Protein AF-0000000083541956 (afdb_homodimer)

pLDDT: mean 84.86, std 20.95, range [29.3, 98.81]

Nearest PDB structures (foldseek):
  4lsd-assembly3_H  TM=9.573E-01  e=7.192E-13  Homo sapiens
  3t1w-assembly1_A-2  TM=8.939E-01  e=4.487E-06  Homo sapiens
  4gh7-assembly1_B  TM=9.050E-01  e=1.287E-04  Homo sapiens
  8peq-assembly1_A  TM=9.030E-01  e=2.335E-04  Homo sapiens
  6pok-assembly1_A  TM=8.734E-01  e=2.818E-03  Homo sapiens

Organism: Scyliorhinus torazame (NCBI:txid75743)

Solvent-accessible surface area (backbone atoms only — not comparable to full-atom values): 14822 Å² total; per-residue (Å²): 119,61,22,56,39,32,40,76,70,41,80,42,77,74,30,29,36,32,33,31,40,34,49,43,70,66,89,66,59,67,63,40,22,38,38,40,39,39,32,34,70,86,63,42,32,40,36,40,37,36,38,37,60,42,84,75,52,60,47,76,47,68,86,44,59,52,62,34,51,34,37,34,32,37,22,26,28,26,93,73,34,60,20,56,68,25,75,78,43,74,51,63,29,35,48,74,74,69,62,61,79,67,78,66,78,74,74,69,56,78,63,73,62,61,76,54,78,67,60,81,56,48,70,74,35,51,35,40,36,41,32,41,36,40,36,39,26,71,130,120,60,21,57,40,33,42,77,69,41,79,43,78,73,30,29,35,31,34,31,41,33,49,44,70,64,90,67,60,67,63,40,22,37,37,40,39,39,32,34,71,86,63,41,33,40,34,40,37,39,37,36,60,40,84,76,52,60,50,74,48,66,86,44,60,52,61,35,50,34,35,34,33,35,23,27,27,24,93,72,35,59,20,57,68,23,76,78,44,74,51,63,30,35,48,72,74,68,62,60,76,68,77,66,76,74,72,68,56,77,64,75,64,62,75,56,76,68,60,80,56,48,70,72,35,52,35,42,35,43,33,42,36,39,36,41,25,71,130

Sequence (278 aa):
DRPPAPVNVTVSHLKANSATVSWDVPEGDVIIGYAISQLRKDGQMQRSIREVNTTNRACVLWDLEEDTEYVIQVQSIGLNGESRASKRVQFRTLKETDWVPSNSSNKDDPTVQEMNRNLPLQTGEMIIIVTVLIMWAGKDRPPAPVNVTVSHLKANSATVSWDVPEGDVIIGYAISQLRKDGQMQRSIREVNTTNRACVLWDLEEDTEYVIQVQSIGLNGESRASKRVQFRTLKETDWVPSNSSNKDDPTVQEMNRNLPLQTGEMIIIVTVLIMWAGK

Foldseek 3Di:
DAAAEWEPWDWDPFAQFKIKIFTHGDDDADFFWKKKWKAFPVRQKIKIKTKGRDPDGMDMGGRHHGQTKMKMWMWTADPVGIYDIYDIDMDTGHHNVVPPPPPDPPPPPVPPPVVPPCPVADVPGDMDMDMDMDGHDDD/DAAAEWEPWDWDPFAQFKIKIFTHGDDDADFFWKKKWKAFPVRQKIKIKTKGRDPDGMDMGGRHHGQTKMKMWMWTADPVGIYDIYDIDMDTGHHNVVPPPPPDPPPPPVPPPVCPVCPVADVPGDMDMDMDMGGHDDD

InterPro domains:
  IPR003961 Fibronectin type III [PF00041] (5-91)
  IPR003961 Fibronectin type III [PS50853] (5-96)
  IPR003961 Fibronectin type III [SM00060] (3-83)
  IPR003961 Fibronectin type III [cd00063] (3-93)
  IPR013783 Immunoglobulin-like fold [G3DSA:2.60.40.10] (2-99)
  IPR036116 Fibronectin type III superfamily [SSF49265] (1-102)
  IPR052120 Fibronectin type III domain-containing protein 4/5 [PTHR14470] (1-138)

Radius of gyration: 19.79 Å; Cα contacts (8 Å, |Δi|>4): 664; chains: 2; bounding box: 52×46×49 Å

Structure (mmCIF, N/CA/C/O backbone):
data_AF-0000000083541956-model_v1
#
loop_
_entity.id
_entity.type
_entity.pdbx_description
1 polymer 'Fibronectin type-III domain-containing protein'
#
loop_
_atom_site.group_PDB
_atom_site.id
_atom_site.type_symbol
_atom_site.label_atom_id
_atom_site.label_alt_id
_atom_site.label_comp_id
_atom_site.label_asym_id
_atom_site.label_entity_id
_atom_site.label_seq_id
_atom_site.pdbx_PDB_ins_code
_atom_site.Cartn_x
_atom_site.Cartn_y
_atom_site.Cartn_z
_atom_site.occupancy
_atom_site.B_iso_or_equiv
_atom_site.auth_seq_id
_atom_site.auth_comp_id
_atom_site.auth_asym_id
_atom_site.auth_atom_id
_atom_site.pdbx_PDB_model_num
ATOM 1 N N . ASP A 1 1 ? -18.016 -21.312 -12.617 1 84.44 1 ASP A N 1
ATOM 2 C CA . ASP A 1 1 ? -17 -22.016 -11.844 1 84.44 1 ASP A CA 1
ATOM 3 C C . ASP A 1 1 ? -15.938 -21.062 -11.312 1 84.44 1 ASP A C 1
ATOM 5 O O . ASP A 1 1 ? -15.758 -19.969 -11.852 1 84.44 1 ASP A O 1
ATOM 9 N N . ARG A 1 2 ? -15.25 -21.609 -10.188 1 90.19 2 ARG A N 1
ATOM 10 C CA . ARG A 1 2 ? -14.141 -20.828 -9.648 1 90.19 2 ARG A CA 1
ATOM 11 C C . ARG A 1 2 ? -12.867 -21.062 -10.461 1 90.19 2 ARG A C 1
ATOM 13 O O . ARG A 1 2 ? -12.641 -22.156 -10.969 1 90.19 2 ARG A O 1
ATOM 20 N N . PRO A 1 3 ? -12.078 -20.031 -10.625 1 95.38 3 PRO A N 1
ATOM 21 C CA . PRO A 1 3 ? -10.828 -20.172 -11.391 1 95.38 3 PRO A CA 1
ATOM 22 C C . PRO A 1 3 ? -9.805 -21.047 -10.672 1 95.38 3 PRO A C 1
ATOM 24 O O . PRO A 1 3 ? -9.938 -21.312 -9.469 1 95.38 3 PRO A O 1
ATOM 27 N N . PRO A 1 4 ? -8.898 -21.516 -11.422 1 95.56 4 PRO A N 1
ATOM 28 C CA . PRO A 1 4 ? -7.836 -22.312 -10.812 1 95.56 4 PRO A CA 1
ATOM 29 C C . PRO A 1 4 ? -6.93 -21.484 -9.898 1 95.56 4 PRO A C 1
ATOM 31 O O . PRO A 1 4 ? -6.762 -20.281 -10.117 1 95.56 4 PRO A O 1
ATOM 34 N N . ALA A 1 5 ? -6.344 -22.203 -8.922 1 97.38 5 ALA A N 1
ATOM 35 C CA . ALA A 1 5 ? -5.387 -21.562 -8.023 1 97.38 5 ALA A CA 1
ATOM 36 C C . ALA A 1 5 ? -4.082 -21.234 -8.742 1 97.38 5 ALA A C 1
ATOM 38 O O . ALA A 1 5 ? -3.615 -22.031 -9.57 1 97.38 5 ALA A O 1
ATOM 39 N N . PRO A 1 6 ? -3.482 -20.062 -8.438 1 98.19 6 PRO A N 1
ATOM 40 C CA . PRO A 1 6 ? -2.145 -19.797 -8.961 1 98.19 6 PRO A CA 1
ATOM 41 C C . PRO A 1 6 ? -1.118 -20.844 -8.523 1 98.19 6 PRO A C 1
ATOM 43 O O . PRO A 1 6 ? -1.278 -21.469 -7.477 1 98.19 6 PRO A O 1
ATOM 46 N N . VAL A 1 7 ? -0.088 -21.016 -9.297 1 98.38 7 VAL A N 1
ATOM 47 C CA . VAL A 1 7 ? 0.957 -22 -9.023 1 98.38 7 VAL A CA 1
ATOM 48 C C . VAL A 1 7 ? 2.33 -21.344 -9.172 1 98.38 7 VAL A C 1
ATOM 50 O O . VAL A 1 7 ? 2.438 -20.219 -9.648 1 98.38 7 VAL A O 1
ATOM 53 N N . ASN A 1 8 ? 3.395 -21.969 -8.625 1 98.38 8 ASN A N 1
ATOM 54 C CA . ASN A 1 8 ? 4.777 -21.516 -8.727 1 98.38 8 ASN A CA 1
ATOM 55 C C . ASN A 1 8 ? 4.953 -20.125 -8.141 1 98.38 8 ASN A C 1
ATOM 57 O O . ASN A 1 8 ? 5.57 -19.25 -8.773 1 98.38 8 ASN A O 1
ATOM 61 N N . VAL A 1 9 ? 4.301 -19.906 -7.086 1 98.69 9 V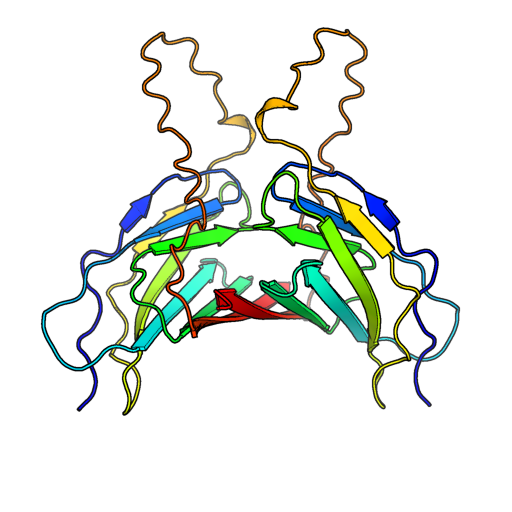AL A N 1
ATOM 62 C CA . VAL A 1 9 ? 4.469 -18.609 -6.414 1 98.69 9 VAL A CA 1
ATOM 63 C C . VAL A 1 9 ? 5.922 -18.453 -5.977 1 98.69 9 VAL A C 1
ATOM 65 O O . VAL A 1 9 ? 6.484 -19.328 -5.312 1 98.69 9 VAL A O 1
ATOM 68 N N . THR A 1 10 ? 6.508 -17.344 -6.434 1 98.44 10 THR A N 1
ATOM 69 C CA . THR A 1 10 ? 7.93 -17.109 -6.207 1 98.44 10 THR A CA 1
ATOM 70 C C . THR A 1 10 ? 8.172 -15.719 -5.648 1 98.44 10 THR A C 1
ATOM 72 O O . THR A 1 10 ? 7.543 -14.75 -6.082 1 98.44 10 THR A O 1
ATOM 75 N N . VAL A 1 11 ? 9.094 -15.625 -4.688 1 98.12 11 VAL A N 1
ATOM 76 C CA . VAL A 1 11 ? 9.523 -14.344 -4.145 1 98.12 11 VAL A CA 1
ATOM 77 C C . VAL A 1 11 ? 10.891 -13.977 -4.719 1 98.12 11 VAL A C 1
ATOM 79 O O . VAL A 1 11 ? 11.82 -14.789 -4.699 1 98.12 11 VAL A O 1
ATOM 82 N N . SER A 1 12 ? 10.898 -12.75 -5.27 1 97.5 12 SER A N 1
ATOM 83 C CA . SER A 1 12 ? 12.148 -12.266 -5.852 1 97.5 12 SER A CA 1
ATOM 84 C C . SER A 1 12 ? 12.406 -10.812 -5.465 1 97.5 12 SER A C 1
ATOM 86 O O . SER A 1 12 ? 11.562 -10.172 -4.828 1 97.5 12 SER A O 1
ATOM 88 N N . HIS A 1 13 ? 13.602 -10.219 -5.754 1 93.62 13 HIS A N 1
ATOM 89 C CA . HIS A 1 13 ? 14.016 -8.844 -5.5 1 93.62 13 HIS A CA 1
ATOM 90 C C . HIS A 1 13 ? 13.875 -8.484 -4.023 1 93.62 13 HIS A C 1
ATOM 92 O O . HIS A 1 13 ? 13.289 -7.453 -3.686 1 93.62 13 HIS A O 1
ATOM 98 N N . LEU A 1 14 ? 14.406 -9.391 -3.293 1 94.5 14 LEU A N 1
ATOM 99 C CA . LEU A 1 14 ? 14.289 -9.273 -1.844 1 94.5 14 LEU A CA 1
ATOM 100 C C . LEU A 1 14 ? 15.164 -8.141 -1.319 1 94.5 14 LEU A C 1
ATOM 102 O O . LEU A 1 14 ? 16.344 -8.039 -1.687 1 94.5 14 LEU A O 1
ATOM 106 N N . LYS A 1 15 ? 14.539 -7.242 -0.577 1 92.5 15 LYS A N 1
ATOM 107 C CA . LYS A 1 15 ? 15.234 -6.184 0.149 1 92.5 15 LYS A CA 1
ATOM 108 C C . LYS A 1 15 ? 14.859 -6.191 1.628 1 92.5 15 LYS A C 1
ATOM 110 O O . LYS A 1 15 ? 14.25 -7.148 2.115 1 92.5 15 LYS A O 1
ATOM 115 N N . ALA A 1 16 ? 15.375 -5.215 2.318 1 93.31 16 ALA A N 1
ATOM 116 C CA . ALA A 1 16 ? 15.078 -5.141 3.746 1 93.31 16 ALA A CA 1
ATOM 117 C C . ALA A 1 16 ? 13.609 -4.801 3.986 1 93.31 16 ALA A C 1
ATOM 119 O O . ALA A 1 16 ? 13.031 -5.191 5.008 1 93.31 16 ALA A O 1
ATOM 120 N N . ASN A 1 17 ? 12.969 -4.105 2.965 1 90.56 17 ASN A N 1
ATOM 121 C CA . ASN A 1 17 ? 11.633 -3.594 3.252 1 90.56 17 ASN A CA 1
ATOM 122 C C . ASN A 1 17 ? 10.656 -3.887 2.111 1 90.56 17 ASN A C 1
ATOM 124 O O . ASN A 1 17 ? 9.578 -3.301 2.045 1 90.56 17 ASN A O 1
ATOM 128 N N . SER A 1 18 ? 11.18 -4.766 1.226 1 91.75 18 SER A N 1
ATOM 129 C CA . SER A 1 18 ? 10.297 -5.035 0.094 1 91.75 18 SER A CA 1
ATOM 130 C C . SER A 1 18 ? 10.625 -6.371 -0.559 1 91.75 18 SER A C 1
ATOM 132 O O . SER A 1 18 ? 11.695 -6.934 -0.333 1 91.75 18 SER A O 1
ATOM 134 N N . ALA A 1 19 ? 9.742 -6.832 -1.287 1 95.88 19 ALA A N 1
ATOM 135 C CA . ALA A 1 19 ? 9.883 -8.055 -2.072 1 95.88 19 ALA A CA 1
ATOM 136 C C . ALA A 1 19 ? 8.891 -8.078 -3.232 1 95.88 19 ALA A C 1
ATOM 138 O O . ALA A 1 19 ? 7.824 -7.461 -3.158 1 95.88 19 ALA A O 1
ATOM 139 N N . THR A 1 20 ? 9.289 -8.789 -4.25 1 95.94 20 THR A N 1
ATOM 140 C CA . THR A 1 20 ? 8.367 -9.008 -5.359 1 95.94 20 THR A CA 1
ATOM 141 C C . THR A 1 20 ? 7.797 -10.422 -5.316 1 95.94 20 THR A C 1
ATOM 143 O O . THR A 1 20 ? 8.539 -11.383 -5.098 1 95.94 20 THR A O 1
ATOM 146 N N . VAL A 1 21 ? 6.5 -10.547 -5.434 1 98.12 21 VAL A N 1
ATOM 147 C CA . VAL A 1 21 ? 5.82 -11.836 -5.523 1 98.12 21 VAL A CA 1
ATOM 148 C C . VAL A 1 21 ? 5.324 -12.055 -6.953 1 98.12 21 VAL A C 1
ATOM 150 O O . VAL A 1 21 ? 4.66 -11.195 -7.527 1 98.12 21 VAL A O 1
ATOM 153 N N . SER A 1 22 ? 5.633 -13.211 -7.559 1 98.25 22 SER A N 1
ATOM 154 C CA . SER A 1 22 ? 5.16 -13.562 -8.891 1 98.25 22 SER A CA 1
ATOM 155 C C . SER A 1 22 ? 4.582 -14.969 -8.922 1 98.25 22 SER A C 1
ATOM 157 O O . SER A 1 22 ? 4.852 -15.773 -8.031 1 98.25 22 SER A O 1
ATOM 159 N N . TRP A 1 23 ? 3.719 -15.234 -9.977 1 98.44 23 TRP A N 1
ATOM 160 C CA . TRP A 1 23 ? 3.049 -16.531 -10.039 1 98.44 23 TRP A CA 1
ATOM 161 C C . TRP A 1 23 ? 2.625 -16.859 -11.461 1 98.44 23 TRP A C 1
ATOM 163 O O . TRP A 1 23 ? 2.654 -15.992 -12.344 1 98.44 23 TRP A O 1
ATOM 173 N N . ASP A 1 24 ? 2.322 -18.141 -11.609 1 97.75 24 ASP A N 1
ATOM 174 C CA . ASP A 1 24 ? 1.702 -18.641 -12.828 1 97.75 24 ASP A CA 1
ATOM 175 C C . ASP A 1 24 ? 0.236 -19 -12.594 1 97.75 24 ASP A C 1
ATOM 177 O O . ASP A 1 24 ? -0.189 -19.172 -11.453 1 97.75 24 ASP A O 1
ATOM 181 N N . VAL A 1 25 ? -0.477 -18.969 -13.68 1 95.5 25 VAL A N 1
ATOM 182 C CA . VAL A 1 25 ? -1.875 -19.375 -13.594 1 95.5 25 VAL A CA 1
ATOM 183 C C . VAL A 1 25 ? -2.16 -20.469 -14.617 1 95.5 25 VAL A C 1
ATOM 185 O O . VAL A 1 25 ? -1.928 -20.266 -15.812 1 95.5 25 VAL A O 1
ATOM 188 N N . PRO A 1 26 ? -2.672 -21.609 -14.102 1 93.62 26 PRO A N 1
ATOM 189 C CA . PRO A 1 26 ? -3.092 -22.625 -15.07 1 93.62 26 PRO A CA 1
ATOM 190 C C . PRO A 1 26 ? -4.188 -22.125 -16.016 1 93.62 26 PRO A C 1
ATOM 192 O O . PRO A 1 26 ? -4.883 -21.156 -15.703 1 93.62 26 PRO A O 1
ATOM 195 N N . GLU A 1 27 ? -4.195 -22.688 -17.234 1 87.38 27 GLU A N 1
ATOM 196 C CA . GLU A 1 27 ? -5.289 -22.359 -18.141 1 87.38 27 GLU A CA 1
ATOM 197 C C . GLU A 1 27 ? -6.645 -22.625 -17.484 1 87.38 27 GLU A C 1
ATOM 199 O O . GLU A 1 27 ? -6.793 -23.562 -16.688 1 87.38 27 GLU A O 1
ATOM 204 N N . GLY A 1 28 ? -7.527 -21.766 -17.609 1 79.75 28 GLY A N 1
ATOM 205 C CA . GLY A 1 28 ? -8.844 -21.953 -17.016 1 79.75 28 GLY A CA 1
ATOM 206 C C . GLY A 1 28 ? -9.781 -20.797 -17.297 1 79.75 28 GLY A C 1
ATOM 207 O O . GLY A 1 28 ? -9.719 -20.172 -18.359 1 79.75 28 GLY A O 1
ATOM 208 N N . ASP A 1 29 ? -10.695 -20.609 -16.344 1 81.56 29 ASP A N 1
ATOM 209 C CA . ASP A 1 29 ? -11.773 -19.625 -16.406 1 81.56 29 ASP A CA 1
ATOM 210 C C . ASP A 1 29 ? -11.219 -18.203 -16.516 1 81.56 29 ASP A C 1
ATOM 212 O O . ASP A 1 29 ? -10.016 -17.984 -16.359 1 81.56 29 ASP A O 1
ATOM 216 N N . VAL A 1 30 ? -12.172 -17.344 -16.781 1 90.12 30 VAL A N 1
ATOM 217 C CA . VAL A 1 30 ? -11.844 -15.93 -16.906 1 90.12 30 VAL A CA 1
ATOM 218 C C . VAL A 1 30 ? -11.367 -15.391 -15.555 1 90.12 30 VAL A C 1
ATOM 220 O O . VAL A 1 30 ? -12.07 -15.5 -14.555 1 90.12 30 VAL A O 1
ATOM 223 N N . ILE A 1 31 ? -10.141 -14.875 -15.57 1 94.38 31 ILE A N 1
ATOM 224 C CA . ILE A 1 31 ? -9.562 -14.25 -14.391 1 94.38 31 ILE A CA 1
ATOM 225 C C . ILE A 1 31 ? -9.57 -12.734 -14.555 1 94.38 31 ILE A C 1
ATOM 227 O O . ILE A 1 31 ? -9.117 -12.203 -15.57 1 94.38 31 ILE A O 1
ATOM 231 N N . ILE A 1 32 ? -10.125 -12.062 -13.562 1 95.38 32 ILE A N 1
ATOM 232 C CA . ILE A 1 32 ? -10.203 -10.609 -13.68 1 95.38 32 ILE A CA 1
ATOM 233 C C . ILE A 1 32 ? -9.219 -9.961 -12.703 1 95.38 32 ILE A C 1
ATOM 235 O O . ILE A 1 32 ? -9.133 -8.734 -12.625 1 95.38 32 ILE A O 1
ATOM 239 N N . GLY A 1 33 ? -8.5 -10.758 -11.93 1 96.81 33 GLY A N 1
ATOM 240 C CA . GLY A 1 33 ? -7.496 -10.219 -11.031 1 96.81 33 GLY A CA 1
ATOM 241 C C . GLY A 1 33 ? -6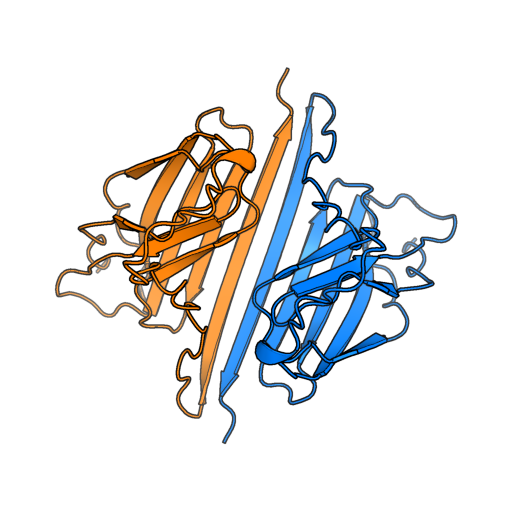.98 -11.242 -10.031 1 96.81 33 GLY A C 1
ATOM 242 O O . GLY A 1 33 ? -7.152 -12.445 -10.227 1 96.81 33 GLY A O 1
ATOM 243 N N . TYR A 1 34 ? -6.34 -10.641 -8.969 1 97.88 34 TYR A N 1
ATOM 244 C CA . TYR A 1 34 ? -5.68 -11.508 -8 1 97.88 34 TYR A CA 1
ATOM 245 C C . TYR A 1 34 ? -5.773 -10.93 -6.594 1 97.88 34 TYR A C 1
ATOM 247 O O . TYR A 1 34 ? -5.855 -9.711 -6.418 1 97.88 34 TYR A O 1
ATOM 255 N N . ALA A 1 35 ? -5.781 -11.852 -5.629 1 98.44 35 ALA A N 1
ATOM 256 C CA . ALA A 1 35 ? -5.664 -11.523 -4.211 1 98.44 35 ALA A CA 1
ATOM 257 C C . ALA A 1 35 ? -4.371 -12.078 -3.621 1 98.44 35 ALA A C 1
ATOM 259 O O . ALA A 1 35 ? -4.078 -13.273 -3.768 1 98.44 35 ALA A O 1
ATOM 260 N N . ILE A 1 36 ? -3.561 -11.211 -2.986 1 98.56 36 ILE A N 1
ATOM 261 C CA . ILE A 1 36 ? -2.307 -11.586 -2.342 1 98.56 36 ILE A CA 1
ATOM 262 C C . ILE A 1 36 ? -2.441 -11.438 -0.828 1 98.56 36 ILE A C 1
ATOM 264 O O . ILE A 1 36 ? -2.828 -10.375 -0.335 1 98.56 36 ILE A O 1
ATOM 268 N N . SER A 1 37 ? -2.189 -12.547 -0.136 1 98.62 37 SER A N 1
ATOM 269 C CA . SER A 1 37 ? -2.176 -12.508 1.322 1 98.62 37 SER A CA 1
ATOM 270 C C . SER A 1 37 ? -0.755 -12.625 1.865 1 98.62 37 SER A C 1
ATOM 272 O O . SER A 1 37 ? 0.007 -13.5 1.441 1 98.62 37 SER A O 1
ATOM 274 N N . GLN A 1 38 ? -0.441 -11.719 2.693 1 98.25 38 GLN A N 1
ATOM 275 C CA . GLN A 1 38 ? 0.855 -11.68 3.361 1 98.25 38 GLN A CA 1
ATOM 276 C C . GLN A 1 38 ? 0.693 -11.664 4.879 1 98.25 38 GLN A C 1
ATOM 278 O O . GLN A 1 38 ? -0.04 -10.828 5.418 1 98.25 38 GLN A O 1
ATOM 283 N N . LEU A 1 39 ? 1.39 -12.586 5.555 1 97.81 39 LEU A N 1
ATOM 284 C CA . LEU A 1 39 ? 1.347 -12.688 7.012 1 97.81 39 LEU A CA 1
ATOM 285 C C . LEU A 1 39 ? 2.754 -12.695 7.598 1 97.81 39 LEU A C 1
ATOM 287 O O . LEU A 1 39 ? 3.609 -13.469 7.152 1 97.81 39 LEU A O 1
ATOM 291 N N . ARG A 1 40 ? 2.986 -11.727 8.523 1 96.81 40 ARG A N 1
ATOM 292 C CA . ARG A 1 40 ? 4.195 -11.898 9.32 1 96.81 40 ARG A CA 1
ATOM 293 C C . ARG A 1 40 ? 4.105 -13.156 10.188 1 96.81 40 ARG A C 1
ATOM 295 O O . ARG A 1 40 ? 3.078 -13.406 10.812 1 96.81 40 ARG A O 1
ATOM 302 N N . LYS A 1 41 ? 5.113 -13.891 10.273 1 95 41 LYS A N 1
ATOM 303 C CA . LYS A 1 41 ? 5.066 -15.203 10.914 1 95 41 LYS A CA 1
ATOM 304 C C . LYS A 1 41 ? 4.66 -15.094 12.375 1 95 41 LYS A C 1
ATOM 306 O O . LYS A 1 41 ? 3.994 -15.984 12.914 1 95 41 LYS A O 1
ATOM 311 N N . ASP A 1 42 ? 4.996 -14.023 13.008 1 91.38 42 ASP A N 1
ATOM 312 C CA . ASP A 1 42 ? 4.648 -13.883 14.422 1 91.38 42 ASP A CA 1
ATOM 313 C C . ASP A 1 42 ? 3.221 -13.367 14.594 1 91.38 42 ASP A C 1
ATOM 315 O O . ASP A 1 42 ? 2.746 -13.195 15.711 1 91.38 42 ASP A O 1
ATOM 319 N N . GLY A 1 43 ? 2.609 -13.086 13.562 1 88.25 43 GLY A N 1
ATOM 320 C CA . GLY A 1 43 ? 1.2 -12.727 13.562 1 88.25 43 GLY A CA 1
ATOM 321 C C . GLY A 1 43 ? 0.959 -11.25 13.812 1 88.25 43 GLY A C 1
ATOM 322 O O . GLY A 1 43 ? -0.186 -10.797 13.828 1 88.25 43 GLY A O 1
ATOM 323 N N . GLN A 1 44 ? 1.952 -10.398 13.984 1 91.25 44 GLN A N 1
ATOM 324 C CA . GLN A 1 44 ? 1.821 -9 14.398 1 91.25 44 GLN A CA 1
ATOM 325 C C . GLN A 1 44 ? 1.449 -8.109 13.211 1 91.25 44 GLN A C 1
ATOM 327 O O . GLN A 1 44 ? 1.129 -6.934 13.391 1 91.25 44 GLN A O 1
ATOM 332 N N . MET A 1 45 ? 1.453 -8.68 12.062 1 93.25 45 MET A N 1
ATOM 333 C CA . MET A 1 45 ? 1.149 -7.914 10.852 1 93.25 45 MET A CA 1
ATOM 334 C C . MET A 1 45 ? 0.536 -8.812 9.781 1 93.25 45 MET A C 1
ATOM 336 O O . MET A 1 45 ? 1.075 -9.875 9.477 1 93.25 45 MET A O 1
ATOM 340 N N . GLN A 1 46 ? -0.611 -8.453 9.234 1 96.56 46 GLN A N 1
ATOM 341 C CA . GLN A 1 46 ? -1.219 -9.117 8.086 1 96.56 46 GLN A CA 1
ATOM 342 C C . GLN A 1 46 ? -1.614 -8.109 7.016 1 96.56 46 GLN A C 1
ATOM 344 O O . GLN A 1 46 ? -2.029 -6.992 7.328 1 96.56 46 GLN A O 1
ATOM 349 N N . ARG A 1 47 ? -1.48 -8.484 5.805 1 97.5 47 ARG A N 1
ATOM 350 C CA . ARG A 1 47 ? -1.836 -7.629 4.68 1 97.5 47 ARG A CA 1
ATOM 351 C C . ARG A 1 47 ? -2.6 -8.406 3.615 1 97.5 47 ARG A C 1
ATOM 353 O O . ARG A 1 47 ? -2.268 -9.562 3.324 1 97.5 47 ARG A O 1
ATOM 360 N N . SER A 1 48 ? -3.617 -7.832 3.072 1 98 48 SER A N 1
ATOM 361 C CA . SER A 1 48 ? -4.332 -8.359 1.913 1 98 48 SER A CA 1
ATOM 362 C C . SER A 1 48 ? -4.344 -7.352 0.769 1 98 48 SER A C 1
ATOM 364 O O . SER A 1 48 ? -4.691 -6.184 0.965 1 98 48 SER A O 1
ATOM 366 N N . ILE A 1 49 ? -3.928 -7.758 -0.317 1 97.88 49 ILE A N 1
ATOM 367 C CA . ILE A 1 49 ? -3.947 -6.938 -1.523 1 97.88 49 ILE A CA 1
ATOM 368 C C . ILE A 1 49 ? -4.867 -7.574 -2.564 1 97.88 49 ILE A C 1
ATOM 370 O O . ILE A 1 49 ? -4.723 -8.75 -2.893 1 97.88 49 ILE A O 1
ATOM 374 N N . ARG A 1 50 ? -5.84 -6.809 -3.041 1 97.75 50 ARG A N 1
ATOM 375 C CA . ARG A 1 50 ? -6.691 -7.234 -4.148 1 97.75 50 ARG A CA 1
ATOM 376 C C . ARG A 1 50 ? -6.523 -6.316 -5.352 1 97.75 50 ARG A C 1
ATOM 378 O O . ARG A 1 50 ? -6.703 -5.102 -5.246 1 97.75 50 ARG A O 1
ATOM 385 N N . GLU A 1 51 ? -6.086 -6.918 -6.355 1 95.56 51 GLU A N 1
ATOM 386 C CA . GLU A 1 51 ? -5.984 -6.234 -7.641 1 95.56 51 GLU A CA 1
ATOM 387 C C . GLU A 1 51 ? -7.027 -6.75 -8.625 1 95.56 51 GLU A C 1
ATOM 389 O O . GLU A 1 51 ? -7.098 -7.949 -8.898 1 95.56 51 GLU A O 1
ATOM 394 N N . VAL A 1 52 ? -7.781 -5.801 -9.211 1 95.5 52 VAL A N 1
ATOM 395 C CA . VAL A 1 52 ? -8.859 -6.215 -10.109 1 95.5 52 VAL A CA 1
ATOM 396 C C . VAL A 1 52 ? -8.703 -5.504 -11.461 1 95.5 52 VAL A C 1
ATOM 398 O O . VAL A 1 52 ? -8.031 -4.473 -11.555 1 95.5 52 VAL A O 1
ATOM 401 N N . ASN A 1 53 ? -9.234 -6.094 -12.453 1 92.06 53 ASN A N 1
ATOM 402 C CA . ASN A 1 53 ? -9.172 -5.633 -13.836 1 92.06 53 ASN A CA 1
ATOM 403 C C . ASN A 1 53 ? -7.738 -5.594 -14.352 1 92.06 53 ASN A C 1
ATOM 405 O O . ASN A 1 53 ? -7.309 -4.598 -14.938 1 92.06 53 ASN A O 1
ATOM 409 N N . THR A 1 54 ? -7.027 -6.574 -14.016 1 87.75 54 THR A N 1
ATOM 410 C CA . THR A 1 54 ? -5.645 -6.68 -14.461 1 87.75 54 THR A CA 1
ATOM 411 C C . THR A 1 54 ? -5.273 -8.133 -14.742 1 87.75 54 THR A C 1
ATOM 413 O O . THR A 1 54 ? -5.871 -9.055 -14.172 1 87.75 54 THR A O 1
ATOM 416 N N . THR A 1 55 ? -4.262 -8.219 -15.633 1 86.12 55 THR A N 1
ATOM 417 C CA . THR A 1 55 ? -3.719 -9.539 -15.93 1 86.12 55 THR A CA 1
ATOM 418 C C . THR A 1 55 ? -2.297 -9.672 -15.383 1 86.12 55 THR A C 1
ATOM 420 O O . THR A 1 55 ? -1.62 -10.664 -15.648 1 86.12 55 THR A O 1
ATOM 423 N N . ASN A 1 56 ? -1.932 -8.68 -14.641 1 87.94 56 ASN A N 1
ATOM 424 C CA . ASN A 1 56 ? -0.601 -8.742 -14.039 1 87.94 56 ASN A CA 1
ATOM 425 C C . ASN A 1 56 ? -0.457 -9.945 -13.117 1 87.94 56 ASN A C 1
ATOM 427 O O . ASN A 1 56 ? -1.383 -10.281 -12.383 1 87.94 56 ASN A O 1
ATOM 431 N N . ARG A 1 57 ? 0.745 -10.547 -13.18 1 95.12 57 ARG A N 1
ATOM 432 C CA . ARG A 1 57 ? 0.972 -11.75 -12.391 1 95.12 57 ARG A CA 1
ATOM 433 C C . ARG A 1 57 ? 2.125 -11.562 -11.414 1 95.12 57 ARG A C 1
ATOM 435 O O . ARG A 1 57 ? 2.863 -12.5 -11.125 1 95.12 57 ARG A O 1
ATOM 442 N N . ALA A 1 58 ? 2.314 -10.367 -11.109 1 95.81 58 ALA A N 1
ATOM 443 C CA . ALA A 1 58 ? 3.309 -10.016 -10.102 1 95.81 58 ALA A CA 1
ATOM 444 C C . ALA A 1 58 ? 2.84 -8.828 -9.258 1 95.81 58 ALA A C 1
ATOM 446 O O . ALA A 1 58 ? 2.055 -8 -9.727 1 95.81 58 ALA A O 1
ATOM 447 N N . CYS A 1 59 ? 3.32 -8.758 -8.031 1 94.44 59 CYS A N 1
ATOM 448 C CA . CYS A 1 59 ? 3.008 -7.688 -7.094 1 94.44 59 CYS A CA 1
ATOM 449 C C . CYS A 1 59 ? 4.199 -7.383 -6.199 1 94.44 59 CYS A C 1
ATOM 451 O O . CYS A 1 59 ? 4.863 -8.297 -5.707 1 94.44 59 CYS A O 1
ATOM 453 N N . VAL A 1 60 ? 4.414 -6.109 -5.969 1 92.38 60 VAL A N 1
ATOM 454 C CA . VAL A 1 60 ? 5.465 -5.711 -5.039 1 92.38 60 VAL A CA 1
ATOM 455 C C . VAL A 1 60 ? 4.875 -5.496 -3.648 1 92.38 60 VAL A C 1
ATOM 457 O O . VAL A 1 60 ? 3.865 -4.801 -3.496 1 92.38 60 VAL A O 1
ATOM 460 N N . LEU A 1 61 ? 5.449 -6.078 -2.691 1 94.31 61 LEU A N 1
ATOM 461 C CA . LEU A 1 61 ? 5.152 -5.797 -1.292 1 94.31 61 LEU A CA 1
ATOM 462 C C . LEU A 1 61 ? 6.098 -4.73 -0.742 1 94.31 61 LEU A C 1
ATOM 464 O O . LEU A 1 61 ? 7.316 -4.832 -0.905 1 94.31 61 LEU A O 1
ATOM 468 N N . TRP A 1 62 ? 5.504 -3.734 -0.141 1 88.62 62 TRP A N 1
ATOM 469 C CA . TRP A 1 62 ? 6.301 -2.641 0.404 1 88.62 62 TRP A CA 1
ATOM 470 C C . TRP A 1 62 ? 6.145 -2.555 1.918 1 88.62 62 TRP A C 1
ATOM 472 O O . TRP A 1 62 ? 5.301 -3.238 2.5 1 88.62 62 TRP A O 1
ATOM 482 N N . ASP A 1 63 ? 6.953 -1.775 2.557 1 88.69 63 ASP A N 1
ATOM 483 C CA . ASP A 1 63 ? 6.875 -1.451 3.979 1 88.69 63 ASP A CA 1
ATOM 484 C C . ASP A 1 63 ? 6.961 -2.713 4.832 1 88.69 63 ASP A C 1
ATOM 486 O O . ASP A 1 63 ? 6.215 -2.861 5.805 1 88.69 63 ASP A O 1
ATOM 490 N N . LEU A 1 64 ? 7.766 -3.664 4.387 1 93.44 64 LEU A N 1
ATOM 491 C CA . LEU A 1 64 ? 8.062 -4.836 5.203 1 93.44 64 LEU A CA 1
ATOM 492 C C . LEU A 1 64 ? 9.125 -4.516 6.25 1 93.44 64 LEU A C 1
ATOM 494 O O . LEU A 1 64 ? 9.891 -3.557 6.094 1 93.44 64 LEU A O 1
ATOM 498 N N . GLU A 1 65 ? 9.102 -5.301 7.402 1 92.56 65 GLU A N 1
ATOM 499 C CA . GLU A 1 65 ? 10.141 -5.16 8.414 1 92.56 65 GLU A CA 1
ATOM 500 C C . GLU A 1 65 ? 11.398 -5.93 8.023 1 92.56 65 GLU A C 1
ATOM 502 O O . GLU A 1 65 ? 11.312 -7.031 7.477 1 92.56 65 GLU A O 1
ATOM 507 N N . GLU A 1 66 ? 12.461 -5.316 8.344 1 93.94 66 GLU A N 1
ATOM 508 C CA . GLU A 1 66 ? 13.719 -5.988 8.031 1 93.94 66 GLU A CA 1
ATOM 509 C C . GLU A 1 66 ? 13.891 -7.262 8.859 1 93.94 66 GLU A C 1
ATOM 511 O O . GLU A 1 66 ? 13.344 -7.367 9.961 1 93.94 66 GLU A O 1
ATOM 516 N N . ASP A 1 67 ? 14.727 -8.227 8.258 1 96.38 67 ASP A N 1
ATOM 517 C CA . ASP A 1 67 ? 15.094 -9.469 8.93 1 96.38 67 ASP A CA 1
ATOM 518 C C . ASP A 1 67 ? 13.875 -10.125 9.57 1 96.38 67 ASP A C 1
ATOM 520 O O . ASP A 1 67 ? 13.906 -10.484 10.75 1 96.38 67 ASP A O 1
ATOM 524 N N . THR A 1 68 ? 12.859 -10.227 8.844 1 96.62 68 THR A N 1
ATOM 525 C CA . THR A 1 68 ? 11.586 -10.695 9.367 1 96.62 68 THR A CA 1
ATOM 526 C C . THR A 1 68 ? 10.969 -11.734 8.438 1 96.62 68 THR A C 1
ATOM 528 O O . THR A 1 68 ? 11 -11.578 7.215 1 96.62 68 THR A O 1
ATOM 531 N N . GLU A 1 69 ? 10.461 -12.719 9.055 1 98.12 69 GLU A N 1
ATOM 532 C CA . GLU A 1 69 ? 9.875 -13.82 8.289 1 98.12 69 GLU A CA 1
ATOM 533 C C . GLU A 1 69 ? 8.406 -13.562 7.98 1 98.12 69 GLU A C 1
ATOM 535 O O . GLU A 1 69 ? 7.637 -13.195 8.867 1 98.12 69 GLU A O 1
ATOM 540 N N . TYR A 1 70 ? 8.047 -13.797 6.711 1 98.38 70 TYR A N 1
ATOM 541 C CA . TYR A 1 70 ? 6.68 -13.648 6.238 1 98.38 70 TYR A CA 1
ATOM 542 C C . TYR A 1 70 ? 6.215 -14.898 5.5 1 98.38 70 TYR A C 1
ATOM 544 O O . TYR A 1 70 ? 7.039 -15.703 5.047 1 98.38 70 TYR A O 1
ATOM 552 N N . VAL A 1 71 ? 4.891 -15.062 5.418 1 98.69 71 VAL A N 1
ATOM 553 C CA . VAL A 1 71 ? 4.238 -16.078 4.613 1 98.69 71 VAL A CA 1
ATOM 554 C C . VAL A 1 71 ? 3.299 -15.43 3.602 1 98.69 71 VAL A C 1
ATOM 556 O O . VAL A 1 71 ? 2.559 -14.5 3.943 1 98.69 71 VAL A O 1
ATOM 559 N N . ILE A 1 72 ? 3.287 -15.953 2.354 1 98.56 72 ILE A N 1
ATOM 560 C CA . ILE A 1 72 ? 2.402 -15.359 1.358 1 98.56 72 ILE A CA 1
ATOM 561 C C . ILE A 1 72 ? 1.616 -16.453 0.644 1 98.56 72 ILE A C 1
ATOM 563 O O . ILE A 1 72 ? 2.086 -17.594 0.53 1 98.56 72 ILE A O 1
ATOM 567 N N . GLN A 1 73 ? 0.477 -16.094 0.218 1 98.81 73 GLN A N 1
ATOM 568 C CA . GLN A 1 73 ? -0.384 -16.891 -0.658 1 98.81 73 GLN A CA 1
ATOM 569 C C . GLN A 1 73 ? -1.066 -16 -1.698 1 98.81 73 GLN A C 1
ATOM 571 O O . GLN A 1 73 ? -1.225 -14.797 -1.488 1 98.81 73 GLN A O 1
ATOM 576 N N . VAL A 1 74 ? -1.424 -16.656 -2.812 1 98.75 74 VAL A N 1
ATOM 577 C CA . VAL A 1 74 ? -2.088 -15.922 -3.889 1 98.75 74 VAL A CA 1
ATOM 578 C C . VAL A 1 74 ? -3.354 -16.672 -4.312 1 98.75 74 VAL A C 1
ATOM 580 O O . VAL A 1 74 ? -3.381 -17.906 -4.336 1 98.75 74 VAL A O 1
ATOM 583 N N . GLN A 1 75 ? -4.371 -15.938 -4.633 1 98.62 75 GLN A N 1
ATOM 584 C CA . GLN A 1 75 ? -5.602 -16.469 -5.215 1 98.62 75 GLN A CA 1
ATOM 585 C C . GLN A 1 75 ? -5.961 -15.734 -6.5 1 98.62 75 GLN A C 1
ATOM 587 O O . GLN A 1 75 ? -5.684 -14.539 -6.641 1 98.62 75 GLN A O 1
ATOM 592 N N . SER A 1 76 ? -6.559 -16.484 -7.43 1 98 76 SER A N 1
ATOM 593 C CA . SER A 1 76 ? -7.164 -15.859 -8.602 1 98 76 SER A CA 1
ATOM 594 C C . SER A 1 76 ? -8.586 -15.398 -8.312 1 98 76 SER A C 1
ATOM 596 O O . SER A 1 76 ? -9.336 -16.078 -7.598 1 98 76 SER A O 1
ATOM 598 N N . ILE A 1 77 ? -8.945 -14.273 -8.891 1 97.44 77 ILE A N 1
ATOM 599 C CA . ILE A 1 77 ? -10.297 -13.758 -8.766 1 97.44 77 ILE A CA 1
ATOM 600 C C . ILE A 1 77 ? -11.047 -13.938 -10.086 1 97.44 77 ILE A C 1
ATOM 602 O O . ILE A 1 77 ? -10.586 -13.477 -11.141 1 97.44 77 ILE A O 1
ATOM 606 N N . GLY A 1 78 ? -12.125 -14.594 -10.062 1 95.69 78 GLY A N 1
ATOM 607 C CA . GLY A 1 78 ? -13 -14.75 -11.211 1 95.69 78 GLY A CA 1
ATOM 608 C C . GLY A 1 78 ? -14.32 -14.023 -11.062 1 95.69 78 GLY A C 1
ATOM 609 O O . GLY A 1 78 ? -14.562 -13.359 -10.055 1 95.69 78 GLY A O 1
ATOM 610 N N . LEU A 1 79 ? -15.156 -14.188 -12.117 1 92.75 79 LEU A N 1
ATOM 611 C CA . LEU A 1 79 ? -16.453 -13.523 -12.125 1 92.75 79 LEU A CA 1
ATOM 612 C C . LEU A 1 79 ? -17.375 -14.102 -11.062 1 92.75 79 LEU A C 1
ATOM 614 O O . LEU A 1 79 ? -18.25 -13.406 -10.531 1 92.75 79 LEU A O 1
ATOM 618 N N . ASN A 1 80 ? -17.094 -15.352 -10.766 1 93.19 80 ASN A N 1
ATOM 619 C CA . ASN A 1 80 ? -18 -16.047 -9.852 1 93.19 80 ASN A CA 1
ATOM 620 C C . ASN A 1 80 ? -17.344 -16.297 -8.5 1 93.19 80 ASN A C 1
ATOM 622 O O . ASN A 1 80 ? -17.844 -17.094 -7.699 1 93.19 80 ASN A O 1
ATOM 626 N N . GLY A 1 81 ? -16.203 -15.781 -8.242 1 94.12 81 GLY A N 1
ATOM 627 C CA . GLY A 1 81 ? -15.547 -15.961 -6.957 1 94.12 81 GLY A CA 1
ATOM 628 C C . GLY A 1 81 ? -14.047 -16.141 -7.07 1 94.12 81 GLY A C 1
ATOM 629 O O . GLY A 1 81 ? -13.477 -16.016 -8.156 1 94.12 81 GLY A O 1
ATOM 630 N N . GLU A 1 82 ? -13.414 -16.438 -5.879 1 96.5 82 GLU A N 1
ATOM 631 C CA . GLU A 1 82 ? -11.969 -16.609 -5.824 1 96.5 82 GLU A CA 1
ATOM 632 C C . GLU A 1 82 ? -11.586 -18.094 -5.855 1 96.5 82 GLU A C 1
ATOM 634 O O . GLU A 1 82 ? -12.367 -18.953 -5.453 1 96.5 82 GLU A O 1
ATOM 639 N N . SER A 1 83 ? -10.445 -18.281 -6.348 1 97.69 83 SER A N 1
ATOM 640 C CA . SER A 1 83 ? -9.898 -19.641 -6.312 1 97.69 83 SER A CA 1
ATOM 641 C C . SER A 1 83 ? -9.477 -20.031 -4.898 1 97.69 83 SER A C 1
ATOM 643 O O . SER A 1 83 ? -9.461 -19.188 -3.998 1 97.69 83 SER A O 1
ATOM 645 N N . ARG A 1 84 ? -9.18 -21.359 -4.762 1 96.69 84 ARG A N 1
ATOM 646 C CA . ARG A 1 84 ? -8.422 -21.734 -3.574 1 96.69 84 ARG A CA 1
ATOM 647 C C . ARG A 1 84 ? -7.082 -21 -3.529 1 96.69 84 ARG A C 1
ATOM 649 O O . ARG A 1 84 ? -6.578 -20.562 -4.562 1 96.69 84 ARG A O 1
ATOM 656 N N . ALA A 1 85 ? -6.582 -20.875 -2.303 1 98.5 85 ALA A N 1
ATOM 657 C CA . ALA A 1 85 ? -5.27 -20.25 -2.148 1 98.5 85 ALA A CA 1
ATOM 658 C C . ALA A 1 85 ? -4.168 -21.125 -2.721 1 98.5 85 ALA A C 1
ATOM 660 O O . ALA A 1 85 ? -4.27 -22.359 -2.691 1 98.5 85 ALA A O 1
ATOM 661 N N . SER A 1 86 ? -3.115 -20.5 -3.252 1 98.75 86 SER A N 1
ATOM 662 C CA . SER A 1 86 ? -1.906 -21.203 -3.656 1 98.75 86 SER A CA 1
ATOM 663 C C . SER A 1 86 ? -1.205 -21.828 -2.455 1 98.75 86 SER A C 1
ATOM 665 O O . SER A 1 86 ? -1.592 -21.594 -1.31 1 98.75 86 SER A O 1
ATOM 667 N N . LYS A 1 87 ? -0.175 -22.656 -2.764 1 98.19 87 LYS A N 1
ATOM 668 C CA . LYS A 1 87 ? 0.706 -23.078 -1.678 1 98.19 87 LYS A CA 1
ATOM 669 C C . LYS A 1 87 ? 1.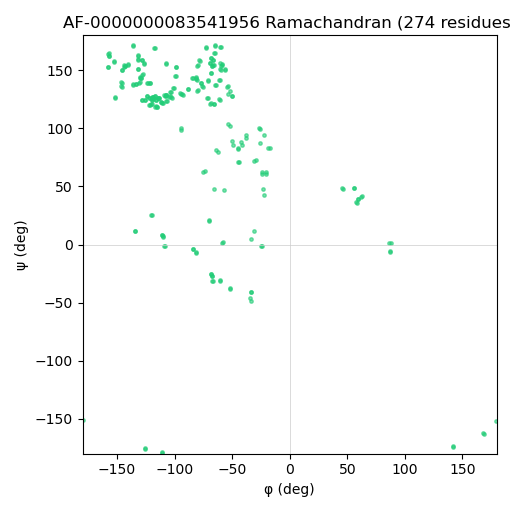3 -21.875 -0.952 1 98.19 87 LYS A C 1
ATOM 671 O O . LYS A 1 87 ? 1.52 -20.828 -1.558 1 98.19 87 LYS A O 1
ATOM 676 N N . ARG A 1 88 ? 1.576 -22.078 0.292 1 98.38 88 ARG A N 1
ATOM 677 C CA . ARG A 1 88 ? 2.238 -21.047 1.099 1 98.38 88 ARG A CA 1
ATOM 678 C C . ARG A 1 88 ? 3.725 -20.969 0.764 1 98.38 88 ARG A C 1
ATOM 680 O O . ARG A 1 88 ? 4.387 -22 0.591 1 98.38 88 ARG A O 1
ATOM 687 N N . VAL A 1 89 ? 4.211 -19.719 0.633 1 98.62 89 VAL A N 1
ATOM 688 C CA . VAL A 1 89 ? 5.637 -19.469 0.432 1 98.62 89 VAL A CA 1
ATOM 689 C C . VAL A 1 89 ? 6.184 -18.609 1.568 1 98.62 89 VAL A C 1
ATOM 691 O O . VAL A 1 89 ? 5.621 -17.562 1.878 1 98.62 89 VAL A O 1
ATOM 694 N N . GLN A 1 90 ? 7.184 -19.109 2.186 1 98.5 90 GLN A N 1
ATOM 695 C CA . GLN A 1 90 ? 7.828 -18.359 3.266 1 98.5 90 GLN A CA 1
ATOM 696 C C . GLN A 1 90 ? 9.094 -17.656 2.773 1 98.5 90 GLN A C 1
ATOM 698 O O . GLN A 1 90 ? 9.812 -18.188 1.929 1 98.5 90 GLN A O 1
ATOM 703 N N . PHE A 1 91 ? 9.383 -16.484 3.297 1 98.31 91 PHE A N 1
ATOM 704 C CA . PHE A 1 91 ? 10.625 -15.773 3.014 1 98.31 91 PHE A CA 1
ATOM 705 C C . PHE A 1 91 ? 11.008 -14.867 4.18 1 98.31 91 PHE A C 1
ATOM 707 O O . PHE A 1 91 ? 10.164 -14.539 5.02 1 98.31 91 PHE A O 1
ATOM 714 N N . ARG A 1 92 ? 12.234 -14.539 4.258 1 97.75 92 ARG A N 1
ATOM 715 C CA . ARG A 1 92 ? 12.758 -13.609 5.254 1 97.75 92 ARG A CA 1
ATOM 716 C C . ARG A 1 92 ? 13.391 -12.391 4.586 1 97.75 92 ARG A C 1
ATOM 718 O O . ARG A 1 92 ? 14.203 -12.531 3.672 1 97.75 92 ARG A O 1
ATOM 725 N N . THR A 1 93 ? 12.945 -11.164 4.988 1 97.5 93 THR A N 1
ATOM 726 C CA . THR A 1 93 ? 13.555 -9.953 4.449 1 97.5 93 THR A CA 1
ATOM 727 C C . THR A 1 93 ? 15 -9.82 4.918 1 97.5 93 THR A C 1
ATOM 729 O O . THR A 1 93 ? 15.383 -10.398 5.934 1 97.5 93 THR A O 1
ATOM 732 N N . LEU A 1 94 ? 15.695 -9 4.102 1 95.94 94 LEU A N 1
ATOM 733 C CA . LEU A 1 94 ? 17.109 -8.828 4.406 1 95.94 94 LEU A CA 1
ATOM 734 C C . LEU A 1 94 ? 17.297 -7.844 5.559 1 95.94 94 LEU A C 1
ATOM 736 O O . LEU A 1 94 ? 16.391 -7.082 5.887 1 95.94 94 LEU A O 1
ATOM 740 N N . LYS A 1 95 ? 18.469 -7.965 6.184 1 93 95 LYS A N 1
ATOM 741 C CA . LYS A 1 95 ? 18.859 -6.926 7.133 1 93 95 LYS A CA 1
ATOM 742 C C . LYS A 1 95 ? 19.359 -5.68 6.406 1 93 95 LYS A C 1
ATOM 744 O O . LYS A 1 95 ? 20.031 -5.781 5.379 1 93 95 LYS A O 1
ATOM 749 N N . GLU A 1 96 ? 19 -4.492 6.848 1 84.94 96 GLU A N 1
ATOM 750 C CA . GLU A 1 96 ? 19.391 -3.242 6.203 1 84.94 96 GLU A CA 1
ATOM 751 C C . GLU A 1 96 ? 20.891 -3.182 5.992 1 84.94 96 GLU A C 1
ATOM 753 O O . GLU A 1 96 ? 21.375 -2.588 5.02 1 84.94 96 GLU A O 1
ATOM 758 N N . THR A 1 97 ? 21.719 -3.637 6.832 1 78.94 97 THR A N 1
ATOM 759 C CA . THR A 1 97 ? 23.172 -3.66 6.691 1 78.94 97 THR A CA 1
ATOM 760 C C . THR A 1 97 ? 23.594 -4.617 5.582 1 78.94 97 THR A C 1
ATOM 762 O O . THR A 1 97 ? 24.688 -4.516 5.055 1 78.94 97 THR A O 1
ATOM 765 N N . ASP A 1 98 ? 22.938 -5.547 5.387 1 60.53 98 ASP A N 1
ATOM 766 C CA . ASP A 1 98 ? 23.266 -6.547 4.375 1 60.53 98 ASP A CA 1
ATOM 767 C C . ASP A 1 98 ? 23.359 -5.914 2.988 1 60.53 98 ASP A C 1
ATOM 769 O O . ASP A 1 98 ? 23.797 -6.562 2.035 1 60.53 98 ASP A O 1
ATOM 773 N N . TRP A 1 99 ? 23.141 -4.645 3.072 1 52.62 99 TRP A N 1
ATOM 774 C CA . TRP A 1 99 ? 23.359 -4.066 1.752 1 52.62 99 TRP A CA 1
ATOM 775 C C . TRP A 1 99 ? 24.859 -3.977 1.446 1 52.62 99 TRP A C 1
ATOM 777 O O . TRP A 1 99 ? 25.594 -3.268 2.133 1 52.62 99 TRP A O 1
ATOM 787 N N . VAL A 1 100 ? 25.656 -4.984 1.354 1 44.38 100 VAL A N 1
ATOM 788 C CA . VAL A 1 100 ? 27.047 -4.945 0.89 1 44.38 100 VAL A CA 1
ATOM 789 C C . VAL A 1 100 ? 27.109 -4.277 -0.481 1 44.38 100 VAL A C 1
ATOM 791 O O . VAL A 1 100 ? 26.469 -4.734 -1.435 1 44.38 100 VAL A O 1
ATOM 794 N N . PRO A 1 101 ? 27.547 -3.057 -0.516 1 43.06 101 PRO A N 1
ATOM 795 C CA . PRO A 1 101 ? 28 -2.66 -1.854 1 43.06 101 PRO A CA 1
ATOM 796 C C . PRO A 1 101 ? 28.859 -3.719 -2.527 1 43.06 101 PRO A C 1
ATOM 798 O O . PRO A 1 101 ? 29.891 -4.129 -1.97 1 43.06 101 PRO A O 1
ATOM 801 N N . SER A 1 102 ? 28.328 -4.875 -2.969 1 37.78 102 SER A N 1
ATOM 802 C CA . SER A 1 102 ? 29.297 -5.695 -3.695 1 37.78 102 SER A CA 1
ATOM 803 C C . SER A 1 102 ? 30.219 -4.84 -4.551 1 37.78 102 SER A C 1
ATOM 805 O O . SER A 1 102 ? 29.766 -4.066 -5.391 1 37.78 102 SER A O 1
ATOM 807 N N . ASN A 1 103 ? 31.375 -4.441 -4.098 1 34.09 103 ASN A N 1
ATOM 808 C CA . ASN A 1 103 ? 32.438 -4.039 -5.012 1 34.09 103 ASN A CA 1
ATOM 809 C C . ASN A 1 103 ? 32.406 -4.859 -6.297 1 34.09 103 ASN A C 1
ATOM 811 O O . ASN A 1 103 ? 33.406 -4.883 -7.039 1 34.09 103 ASN A O 1
ATOM 815 N N . SER A 1 104 ? 32.156 -6.207 -6.23 1 35.41 104 SER A N 1
ATOM 816 C CA . SER A 1 104 ? 32.469 -6.969 -7.434 1 35.41 104 SER A CA 1
ATOM 817 C C . SER A 1 104 ? 31.812 -6.34 -8.664 1 35.41 104 SER A C 1
ATOM 819 O O . SER A 1 104 ? 30.734 -5.766 -8.578 1 35.41 104 SER A O 1
ATOM 821 N N . SER A 1 105 ? 32.656 -6.141 -9.836 1 33.75 105 SER A N 1
ATOM 822 C CA . SER A 1 105 ? 32.438 -5.711 -11.219 1 33.75 105 SER A CA 1
ATOM 823 C C . SER A 1 105 ? 31.094 -6.172 -11.75 1 33.75 105 SER A C 1
ATOM 825 O O . SER A 1 105 ? 30.719 -5.84 -12.875 1 33.75 105 SER A O 1
ATOM 827 N N . ASN A 1 106 ? 30.828 -7.523 -11.523 1 29.31 106 ASN A N 1
ATOM 828 C CA . ASN A 1 106 ? 29.75 -7.898 -12.438 1 29.31 106 ASN A CA 1
ATOM 829 C C . ASN A 1 106 ? 28.469 -7.145 -12.117 1 29.31 106 ASN A C 1
ATOM 831 O O . ASN A 1 106 ? 27.891 -7.316 -11.039 1 29.31 106 ASN A O 1
ATOM 835 N N . LYS A 1 107 ? 28.438 -5.953 -12.594 1 32.75 107 LYS A N 1
ATOM 836 C CA . LYS A 1 107 ? 27.359 -4.988 -12.781 1 32.75 107 LYS A CA 1
ATOM 837 C C . LYS A 1 107 ? 26 -5.688 -12.891 1 32.75 107 LYS A C 1
ATOM 839 O O . LYS A 1 107 ? 25.078 -5.164 -13.516 1 32.75 107 LYS A O 1
ATOM 844 N N . ASP A 1 108 ? 26.031 -7.07 -12.82 1 29.33 108 ASP A N 1
ATOM 845 C CA . ASP A 1 108 ? 24.672 -7.551 -13.078 1 29.33 108 ASP A CA 1
ATOM 846 C C . ASP A 1 108 ? 23.75 -7.219 -11.922 1 29.33 108 ASP A C 1
ATOM 848 O O . ASP A 1 108 ? 23.594 -8.016 -10.992 1 29.33 108 ASP A O 1
ATOM 852 N N . ASP A 1 109 ? 24.062 -6.324 -11.164 1 31.67 109 ASP A N 1
ATOM 853 C CA . ASP A 1 109 ? 23.125 -5.867 -10.156 1 31.67 109 ASP A CA 1
ATOM 854 C C . ASP A 1 109 ? 21.688 -6.125 -10.594 1 31.67 109 ASP A C 1
ATOM 856 O O . ASP A 1 109 ? 21.281 -5.762 -11.711 1 31.67 109 ASP A O 1
ATOM 860 N N . PRO A 1 110 ? 21.094 -7.188 -10.078 1 33.22 110 PRO A N 1
ATOM 861 C CA . PRO A 1 110 ? 19.719 -7.289 -10.578 1 33.22 110 PRO A CA 1
ATOM 862 C C . PRO A 1 110 ? 19 -5.941 -10.617 1 33.22 110 PRO A C 1
ATOM 864 O O . PRO A 1 110 ? 19.125 -5.145 -9.688 1 33.22 110 PRO A O 1
ATOM 867 N N . THR A 1 111 ? 19.109 -5.215 -11.656 1 30.22 111 THR A N 1
ATOM 868 C CA . THR A 1 111 ? 18.219 -4.117 -12 1 30.22 111 THR A CA 1
ATOM 869 C C . THR A 1 111 ? 16.906 -4.234 -11.227 1 30.22 111 THR A C 1
ATOM 871 O O . THR A 1 111 ? 16.25 -5.277 -11.25 1 30.22 111 THR A O 1
ATOM 874 N N . VAL A 1 112 ? 16.969 -3.729 -9.961 1 35.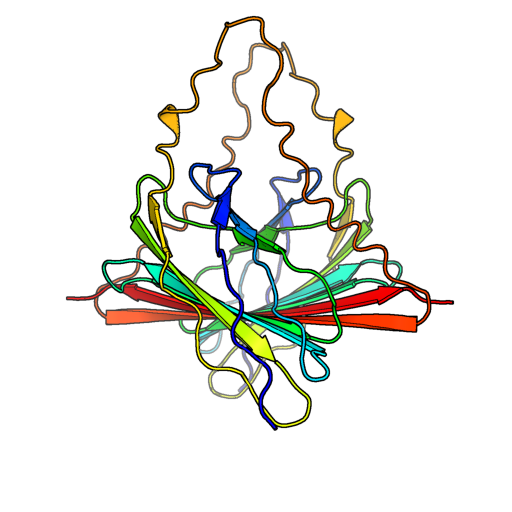09 112 VAL A N 1
ATOM 875 C CA . VAL A 1 112 ? 15.602 -3.518 -9.5 1 35.09 112 VAL A CA 1
ATOM 876 C C . VAL A 1 112 ? 14.664 -3.348 -10.695 1 35.09 112 VAL A C 1
ATOM 878 O O . VAL A 1 112 ? 14.773 -2.371 -11.438 1 35.09 112 VAL A O 1
ATOM 881 N N . GLN A 1 113 ? 14.562 -4.32 -11.469 1 33.31 113 GLN A N 1
ATOM 882 C CA . GLN A 1 113 ? 13.438 -4.152 -12.383 1 33.31 113 GLN A CA 1
ATOM 883 C C . GLN A 1 113 ? 12.336 -3.316 -11.742 1 33.31 113 GLN A C 1
ATOM 885 O O . GLN A 1 113 ? 11.789 -3.688 -10.695 1 33.31 113 GLN A O 1
ATOM 890 N N . GLU A 1 114 ? 12.578 -2.08 -11.625 1 36.41 114 GLU A N 1
ATOM 891 C CA . GLU A 1 114 ? 11.406 -1.245 -11.391 1 36.41 114 GLU A CA 1
ATOM 892 C C . GLU A 1 114 ? 10.125 -1.948 -11.844 1 36.41 114 GLU A C 1
ATOM 894 O O . GLU A 1 114 ? 9.984 -2.291 -13.016 1 36.41 114 GLU A O 1
ATOM 899 N N . MET A 1 115 ? 9.867 -3.033 -11.219 1 38.97 115 MET A N 1
ATOM 900 C CA . MET A 1 115 ? 8.484 -3.309 -11.609 1 38.97 115 MET A CA 1
ATOM 901 C C . MET A 1 115 ? 7.773 -2.029 -12.039 1 38.97 115 MET A C 1
ATOM 903 O O . MET A 1 115 ? 7.508 -1.156 -11.211 1 38.97 115 MET A O 1
ATOM 907 N N . ASN A 1 116 ? 8.438 -1.25 -12.898 1 41.47 116 ASN A N 1
ATOM 908 C CA . ASN A 1 116 ? 7.766 -0.15 -13.586 1 41.47 116 ASN A CA 1
ATOM 909 C C . ASN A 1 116 ? 6.258 -0.363 -13.648 1 41.47 116 ASN A C 1
ATOM 911 O O . ASN A 1 116 ? 5.789 -1.362 -14.195 1 41.47 116 ASN A O 1
ATOM 915 N N . ARG A 1 117 ? 5.668 0.194 -12.703 1 46.97 117 ARG A N 1
ATOM 916 C CA . ARG A 1 117 ? 4.234 0.41 -12.859 1 46.97 117 ARG A CA 1
ATOM 917 C C . ARG A 1 117 ? 3.879 0.689 -14.312 1 46.97 117 ARG A C 1
ATOM 919 O O . ARG A 1 117 ? 2.809 1.229 -14.602 1 46.97 117 ARG A O 1
ATOM 926 N N . ASN A 1 118 ? 4.871 0.6 -15.172 1 49.78 118 ASN A N 1
ATOM 927 C CA . ASN A 1 118 ? 4.277 0.815 -16.484 1 49.78 118 ASN A CA 1
ATOM 928 C C . ASN A 1 118 ? 3.311 -0.307 -16.859 1 49.78 118 ASN A C 1
ATOM 930 O O . ASN A 1 118 ? 3.707 -1.295 -17.469 1 49.78 118 ASN A O 1
ATOM 934 N N . LEU A 1 119 ? 2.533 -0.526 -15.898 1 57.75 119 LEU A N 1
ATOM 935 C CA . LEU A 1 119 ? 1.452 -1.355 -16.422 1 57.75 119 LEU A CA 1
ATOM 936 C C . LEU A 1 119 ? 0.867 -0.748 -17.688 1 57.75 119 LEU A C 1
ATOM 938 O O . LEU A 1 119 ? 0.255 0.322 -17.641 1 57.75 119 LEU A O 1
ATOM 942 N N . PRO A 1 1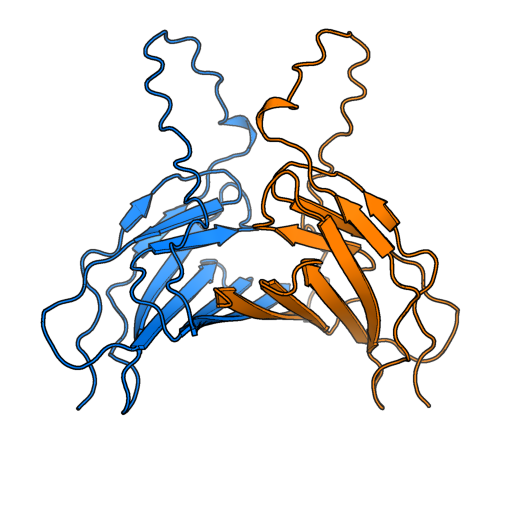20 ? 1.476 -1.143 -18.75 1 63.56 120 PRO A N 1
ATOM 943 C CA . PRO A 1 120 ? 0.867 -0.572 -19.953 1 63.56 120 PRO A CA 1
ATOM 944 C C . PRO A 1 120 ? -0.658 -0.653 -19.938 1 63.56 120 PRO A C 1
ATOM 946 O O . PRO A 1 120 ? -1.229 -1.692 -20.281 1 63.56 120 PRO A O 1
ATOM 949 N N . LEU A 1 121 ? -1.212 0.325 -19.25 1 73 121 LEU A N 1
ATOM 950 C CA . LEU A 1 121 ? -2.668 0.369 -19.312 1 73 121 LEU A CA 1
ATOM 951 C C . LEU A 1 121 ? -3.139 0.771 -20.703 1 73 121 LEU A C 1
ATOM 953 O O . LEU A 1 121 ? -2.564 1.672 -21.328 1 73 121 LEU A O 1
ATOM 957 N N . GLN A 1 122 ? -3.898 -0.136 -21.234 1 78.12 122 GLN A N 1
ATOM 958 C CA . GLN A 1 122 ? -4.539 0.228 -22.5 1 78.12 122 GLN A CA 1
ATOM 959 C C . GLN A 1 122 ? -5.598 1.305 -22.281 1 78.12 122 GLN A C 1
ATOM 961 O O . GLN A 1 122 ? -6.082 1.495 -21.156 1 78.12 122 GLN A O 1
ATOM 966 N N . THR A 1 123 ? -5.852 2.031 -23.359 1 80.38 123 THR A N 1
ATOM 967 C CA . THR A 1 123 ? -6.891 3.053 -23.297 1 80.38 123 THR A CA 1
ATOM 968 C C . THR A 1 123 ? -8.18 2.475 -22.719 1 80.38 123 THR A C 1
ATOM 970 O O . THR A 1 123 ? -8.641 1.413 -23.156 1 80.38 123 THR A O 1
ATOM 973 N N . GLY A 1 124 ? -8.68 3.107 -21.766 1 81.31 124 GLY A N 1
ATOM 974 C CA . GLY A 1 124 ? -9.945 2.713 -21.172 1 81.31 124 GLY A CA 1
ATOM 975 C C . GLY A 1 124 ? -9.797 1.673 -20.078 1 81.31 124 GLY A C 1
ATOM 976 O O . GLY A 1 124 ? -10.781 1.267 -19.453 1 81.31 124 GLY A O 1
ATOM 977 N N . GLU A 1 125 ? -8.633 1.204 -19.922 1 84.62 125 GLU A N 1
ATOM 978 C CA . GLU A 1 125 ? -8.406 0.21 -18.875 1 84.62 125 GLU A CA 1
ATOM 979 C C . GLU A 1 125 ? -8.273 0.87 -17.5 1 84.62 125 GLU A C 1
ATOM 981 O O . GLU A 1 125 ? -7.652 1.929 -17.375 1 84.62 125 GLU A O 1
ATOM 986 N N . MET A 1 126 ? -9.016 0.245 -16.609 1 92.19 126 MET A N 1
ATOM 987 C CA . MET A 1 126 ? -8.969 0.736 -15.234 1 92.19 126 MET A CA 1
ATOM 988 C C . MET A 1 126 ? -8.531 -0.367 -14.273 1 92.19 126 MET A C 1
ATOM 990 O O . MET A 1 126 ? -9.133 -1.441 -14.242 1 92.19 126 MET A O 1
ATOM 994 N N . ILE A 1 127 ? -7.469 -0.139 -13.602 1 92.25 127 ILE A N 1
ATOM 995 C CA . ILE A 1 127 ? -7.016 -1.08 -12.586 1 92.25 127 ILE A CA 1
ATOM 996 C C . ILE A 1 127 ? -7.398 -0.565 -11.195 1 92.25 127 ILE A C 1
ATOM 998 O O . ILE A 1 127 ? -7.25 0.624 -10.906 1 92.25 127 ILE A O 1
ATOM 1002 N N . ILE A 1 128 ? -7.922 -1.387 -10.328 1 95.94 128 ILE A N 1
ATOM 1003 C CA . ILE A 1 128 ? -8.25 -1.058 -8.945 1 95.94 128 ILE A CA 1
ATOM 1004 C C . ILE A 1 128 ? -7.457 -1.956 -7.996 1 95.94 128 ILE A C 1
ATOM 1006 O O . ILE A 1 128 ? -7.5 -3.184 -8.117 1 95.94 128 ILE A O 1
ATOM 1010 N N . ILE A 1 129 ? -6.75 -1.425 -7.086 1 96.5 129 ILE A N 1
ATOM 1011 C CA . ILE A 1 129 ? -6.008 -2.16 -6.066 1 96.5 129 ILE A CA 1
ATOM 1012 C C . ILE A 1 129 ? -6.508 -1.766 -4.68 1 96.5 129 ILE A C 1
ATOM 1014 O O . ILE A 1 129 ? -6.473 -0.589 -4.312 1 96.5 129 ILE A O 1
ATOM 1018 N N . VAL A 1 130 ? -7 -2.727 -3.918 1 98.19 130 VAL A N 1
ATOM 1019 C CA . VAL A 1 130 ? -7.395 -2.521 -2.527 1 98.19 130 VAL A CA 1
ATOM 1020 C C . VAL A 1 130 ? -6.422 -3.252 -1.604 1 98.19 130 VAL A C 1
ATOM 1022 O O . VAL A 1 130 ? -6.219 -4.461 -1.738 1 98.19 130 VAL A O 1
ATOM 1025 N N . THR A 1 131 ? -5.809 -2.488 -0.721 1 97.88 131 THR A N 1
ATOM 1026 C CA . THR A 1 131 ? -4.902 -3.059 0.272 1 97.88 131 THR A CA 1
ATOM 1027 C C . THR A 1 131 ? -5.43 -2.82 1.685 1 97.88 131 THR A C 1
ATOM 1029 O O . THR A 1 131 ? -5.789 -1.695 2.037 1 97.88 131 THR A O 1
ATOM 1032 N N . VAL A 1 132 ? -5.527 -3.867 2.463 1 98.31 132 VAL A N 1
ATOM 1033 C CA . VAL A 1 132 ? -5.84 -3.77 3.885 1 98.31 132 VAL A CA 1
ATOM 1034 C C . VAL A 1 132 ? -4.656 -4.262 4.711 1 98.31 132 VAL A C 1
ATOM 1036 O O . VAL A 1 132 ? -4.23 -5.41 4.574 1 98.31 132 VAL A O 1
ATOM 1039 N N . LEU A 1 133 ? -4.094 -3.426 5.516 1 97.12 133 LEU A N 1
ATOM 1040 C CA . LEU A 1 133 ? -2.998 -3.756 6.418 1 97.12 133 LEU A CA 1
ATOM 1041 C C . LEU A 1 133 ? -3.443 -3.658 7.875 1 97.12 133 LEU A C 1
ATOM 1043 O O . LEU A 1 133 ? -4.043 -2.66 8.281 1 97.12 133 LEU A O 1
ATOM 1047 N N . ILE A 1 134 ? -3.238 -4.699 8.594 1 95.75 134 ILE A N 1
ATOM 1048 C CA . ILE A 1 134 ? -3.539 -4.754 10.016 1 95.75 134 ILE A CA 1
ATOM 1049 C C . ILE A 1 134 ? -2.262 -5.031 10.805 1 95.75 134 ILE A C 1
ATOM 1051 O O . ILE A 1 134 ? -1.549 -6 10.523 1 95.75 134 ILE A O 1
ATOM 1055 N N . MET A 1 135 ? -2.041 -4.191 11.734 1 94.19 135 MET A N 1
ATOM 1056 C CA . MET A 1 135 ? -0.894 -4.348 12.625 1 94.19 135 MET A CA 1
ATOM 1057 C C . MET A 1 135 ? -1.34 -4.398 14.086 1 94.19 135 MET A C 1
ATOM 1059 O O . MET A 1 135 ? -2.225 -3.645 14.492 1 94.19 135 MET A O 1
ATOM 1063 N N . TRP A 1 136 ? -0.689 -5.301 14.781 1 90.75 136 TRP A N 1
ATOM 1064 C CA . TRP A 1 136 ? -1.089 -5.418 16.172 1 90.75 136 TRP A CA 1
ATOM 1065 C C . TRP A 1 136 ? 0.108 -5.758 17.062 1 90.75 136 TRP A C 1
ATOM 1067 O O . TRP A 1 136 ? 1.031 -6.449 16.625 1 90.75 136 TRP A O 1
ATOM 1077 N N . ALA A 1 137 ? 0.174 -5.055 18.172 1 85.69 137 ALA A N 1
ATOM 1078 C CA . ALA A 1 137 ? 1.163 -5.387 19.188 1 85.69 137 ALA A CA 1
ATOM 1079 C C . ALA A 1 137 ? 0.568 -6.312 20.25 1 85.69 137 ALA A C 1
ATOM 1081 O O . ALA A 1 137 ? -0.334 -5.914 21 1 85.69 137 ALA A O 1
ATOM 1082 N N . GLY A 1 138 ? 0.816 -7.586 20.141 1 75.56 138 GLY A N 1
ATOM 1083 C CA . GLY A 1 138 ? 0.319 -8.578 21.078 1 75.56 138 GLY A CA 1
ATOM 1084 C C . GLY A 1 138 ? 0.881 -8.414 22.484 1 75.56 138 GLY A C 1
ATOM 1085 O O . GLY A 1 138 ? 1.834 -7.656 22.688 1 75.56 138 GLY A O 1
ATOM 1086 N N . LYS A 1 139 ? 0.258 -9.086 23.562 1 62.38 139 LYS A N 1
ATOM 1087 C CA . LYS A 1 139 ? 0.701 -9.172 24.953 1 62.38 139 LYS A CA 1
ATOM 1088 C C . LYS A 1 139 ? 1.995 -9.977 25.078 1 62.38 139 LYS A C 1
ATOM 1090 O O . LYS A 1 139 ? 2.275 -10.836 24.234 1 62.38 139 LYS A O 1
ATOM 1095 N N . ASP B 1 1 ? -19.766 15.859 17.172 1 84.19 1 ASP B N 1
ATOM 1096 C CA . ASP B 1 1 ? -19.219 16.812 16.203 1 84.19 1 ASP B CA 1
ATOM 1097 C C . ASP B 1 1 ? -18.109 16.188 15.383 1 84.19 1 ASP B C 1
ATOM 1099 O O . ASP B 1 1 ? -17.484 15.211 15.812 1 84.19 1 ASP B O 1
ATOM 1103 N N . ARG B 1 2 ? -17.906 16.844 14.141 1 90.06 2 ARG B N 1
ATOM 1104 C CA . ARG B 1 2 ? -16.797 16.406 13.305 1 90.06 2 ARG B CA 1
ATOM 1105 C C . ARG B 1 2 ? -15.477 17.031 13.781 1 90.06 2 ARG B C 1
ATOM 1107 O O . ARG B 1 2 ? -15.461 18.172 14.266 1 90.06 2 ARG B O 1
ATOM 1114 N N . PRO B 1 3 ? -14.406 16.281 13.695 1 95.38 3 PRO B N 1
ATOM 1115 C CA . PRO B 1 3 ? -13.109 16.812 14.117 1 95.38 3 PRO B CA 1
ATOM 1116 C C . PRO B 1 3 ? -12.594 17.922 13.203 1 95.38 3 PRO B C 1
ATOM 1118 O O . PRO B 1 3 ? -13.094 18.094 12.086 1 95.38 3 PRO B O 1
ATOM 1121 N N . PRO B 1 4 ? -11.711 18.656 13.727 1 95.56 4 PRO B N 1
ATOM 1122 C CA . PRO B 1 4 ? -11.117 19.703 12.891 1 95.56 4 PRO B CA 1
ATOM 1123 C C . PRO B 1 4 ? -10.266 19.141 11.758 1 95.56 4 PRO B C 1
ATOM 1125 O O . PRO B 1 4 ? -9.711 18.047 11.883 1 95.56 4 PRO B O 1
ATOM 1128 N N . ALA B 1 5 ? -10.18 19.953 10.688 1 97.38 5 ALA B N 1
ATOM 1129 C CA . ALA B 1 5 ? -9.336 19.578 9.555 1 97.38 5 ALA B CA 1
ATOM 1130 C C . ALA B 1 5 ? -7.859 19.688 9.906 1 97.38 5 ALA B C 1
ATOM 1132 O O . ALA B 1 5 ? -7.449 20.609 10.617 1 97.38 5 ALA B O 1
ATOM 1133 N N . PRO B 1 6 ? -7.043 18.734 9.406 1 98.19 6 PRO B N 1
ATOM 1134 C CA . PRO B 1 6 ? -5.594 18.891 9.57 1 98.19 6 PRO B CA 1
ATOM 1135 C C . PRO B 1 6 ? -5.062 20.172 8.93 1 98.19 6 PRO B C 1
ATOM 1137 O O . PRO B 1 6 ? -5.66 20.688 7.98 1 98.19 6 PRO B O 1
ATOM 1140 N N . VAL B 1 7 ? -3.98 20.672 9.43 1 98.31 7 VAL B N 1
ATOM 1141 C CA . VAL B 1 7 ? -3.371 21.906 8.938 1 98.31 7 VAL B CA 1
ATOM 1142 C C . VAL B 1 7 ? -1.876 21.688 8.719 1 98.31 7 VAL B C 1
ATOM 1144 O O . VAL B 1 7 ? -1.325 20.656 9.109 1 98.31 7 VAL B O 1
ATOM 1147 N N . ASN B 1 8 ? -1.207 22.578 7.938 1 98.38 8 ASN B N 1
ATOM 1148 C CA . ASN B 1 8 ? 0.226 22.547 7.668 1 98.38 8 ASN B CA 1
ATOM 1149 C C . ASN B 1 8 ? 0.651 21.25 7.012 1 98.38 8 ASN B C 1
ATOM 1151 O O . ASN B 1 8 ? 1.632 20.625 7.426 1 98.38 8 ASN B O 1
ATOM 1155 N N . VAL B 1 9 ? -0.158 20.797 6.152 1 98.62 9 VAL B N 1
ATOM 1156 C CA . VAL B 1 9 ? 0.205 19.594 5.41 1 98.62 9 VAL B CA 1
ATOM 1157 C C . VAL B 1 9 ? 1.483 19.844 4.613 1 98.62 9 VAL B C 1
ATOM 1159 O O . VAL B 1 9 ? 1.576 20.828 3.867 1 98.62 9 VAL B O 1
ATOM 1162 N N . THR B 1 10 ? 2.457 18.969 4.863 1 98.38 10 THR B N 1
ATOM 1163 C CA . THR B 1 10 ? 3.779 19.156 4.277 1 98.38 10 THR B CA 1
ATOM 1164 C C . THR B 1 10 ? 4.273 17.875 3.625 1 98.38 10 THR B C 1
ATOM 1166 O O . THR B 1 10 ? 4.082 16.781 4.168 1 98.38 10 THR B O 1
ATOM 1169 N N . VAL B 1 11 ? 4.906 18.016 2.455 1 98.06 11 VAL B N 1
ATOM 1170 C CA . VAL B 1 11 ? 5.547 16.906 1.774 1 98.06 11 VAL B CA 1
ATOM 1171 C C . VAL B 1 11 ? 7.059 16.969 1.972 1 98.06 11 VAL B C 1
ATOM 1173 O O . VAL B 1 11 ? 7.672 18.016 1.755 1 98.06 11 VAL B O 1
ATOM 1176 N N . SER B 1 12 ? 7.562 15.828 2.457 1 97.44 12 SER B N 1
ATOM 1177 C CA . SER B 1 12 ? 9 15.75 2.689 1 97.44 12 SER B CA 1
ATOM 1178 C C . SER B 1 12 ? 9.57 14.422 2.193 1 97.44 12 SER B C 1
ATOM 1180 O O . SER B 1 12 ? 8.82 13.539 1.765 1 97.44 12 SER B O 1
ATOM 1182 N N . HIS B 1 13 ? 10.922 14.211 2.145 1 93.62 13 HIS B N 1
ATOM 1183 C CA . HIS B 1 13 ? 11.641 13.008 1.738 1 93.62 13 HIS B CA 1
ATOM 1184 C C . HIS B 1 13 ? 11.242 12.57 0.333 1 93.62 13 HIS B C 1
ATOM 1186 O O . HIS B 1 13 ? 10.922 11.406 0.109 1 93.62 13 HIS B O 1
ATOM 1192 N N . LEU B 1 14 ? 11.281 13.57 -0.469 1 94.44 14 LEU B N 1
ATOM 1193 C CA . LEU B 1 14 ? 10.844 13.367 -1.846 1 94.44 14 LEU B CA 1
ATOM 1194 C C . LEU B 1 14 ? 11.852 12.523 -2.615 1 94.44 14 LEU B C 1
ATOM 1196 O O . LEU B 1 14 ? 13.055 12.781 -2.561 1 94.44 14 LEU B O 1
ATOM 1200 N N . LYS B 1 15 ? 11.352 11.453 -3.213 1 92.44 15 LYS B N 1
ATOM 1201 C CA . LYS B 1 15 ? 12.117 10.617 -4.133 1 92.44 15 LYS B CA 1
ATOM 1202 C C . LYS B 1 15 ? 11.398 10.469 -5.469 1 92.44 15 LYS B C 1
ATOM 1204 O O . LYS B 1 15 ? 10.438 11.188 -5.75 1 92.44 15 LYS B O 1
ATOM 1209 N N . ALA B 1 16 ? 11.984 9.656 -6.301 1 93.25 16 ALA B N 1
ATOM 1210 C CA . ALA B 1 16 ? 11.375 9.445 -7.613 1 93.25 16 ALA B CA 1
ATOM 1211 C C . ALA B 1 16 ? 10.062 8.68 -7.492 1 93.25 16 ALA B C 1
ATOM 1213 O O . ALA B 1 16 ? 9.164 8.844 -8.32 1 93.25 16 ALA B O 1
ATOM 1214 N N . ASN B 1 17 ? 9.93 7.863 -6.367 1 90.56 17 ASN B N 1
ATOM 1215 C CA . ASN B 1 17 ? 8.773 6.973 -6.336 1 90.56 17 ASN B CA 1
ATOM 1216 C C . ASN B 1 17 ? 8.078 7.008 -4.98 1 90.56 17 ASN B C 1
ATOM 1218 O O . ASN B 1 17 ? 7.27 6.129 -4.672 1 90.56 17 ASN B O 1
ATOM 1222 N N . SER B 1 18 ? 8.523 8.023 -4.207 1 91.69 18 SER B N 1
ATOM 1223 C CA . SER B 1 18 ? 7.906 8.062 -2.885 1 91.69 18 SER B CA 1
ATOM 1224 C C . SER B 1 18 ? 7.984 9.461 -2.279 1 91.69 18 SER B C 1
ATOM 1226 O O . SER B 1 18 ? 8.766 10.297 -2.734 1 91.69 18 SER B O 1
ATOM 1228 N N . ALA B 1 19 ? 7.219 9.688 -1.343 1 95.81 19 ALA B N 1
ATOM 1229 C CA . ALA B 1 19 ? 7.188 10.922 -0.57 1 95.81 19 ALA B CA 1
ATOM 1230 C C . ALA B 1 19 ? 6.555 10.703 0.801 1 95.81 19 ALA B C 1
ATOM 1232 O O . ALA B 1 19 ? 5.73 9.797 0.971 1 95.81 19 ALA B O 1
ATOM 1233 N N . THR B 1 20 ? 6.977 11.523 1.716 1 95.94 20 THR B N 1
ATOM 1234 C CA . THR B 1 20 ? 6.34 11.508 3.027 1 95.94 20 THR B CA 1
ATOM 1235 C C . THR B 1 20 ? 5.391 12.695 3.184 1 95.94 20 THR B C 1
ATOM 1237 O O . THR B 1 20 ? 5.734 13.82 2.82 1 95.94 20 THR B O 1
ATOM 1240 N N . VAL B 1 21 ? 4.18 12.438 3.633 1 98.06 21 VAL B N 1
ATOM 1241 C CA . VAL B 1 21 ? 3.199 13.477 3.941 1 98.06 21 VAL B CA 1
ATOM 1242 C C . VAL B 1 21 ? 3.037 13.594 5.453 1 98.06 21 VAL B C 1
ATOM 1244 O O . VAL B 1 21 ? 2.828 12.594 6.145 1 98.06 21 VAL B O 1
ATOM 1247 N N . SER B 1 22 ? 3.139 14.812 6.012 1 98.25 22 SER B N 1
ATOM 1248 C CA . SER B 1 22 ? 2.938 15.055 7.434 1 98.25 22 SER B CA 1
ATOM 1249 C C . SER B 1 22 ? 2.002 16.234 7.664 1 98.25 22 SER B C 1
ATOM 1251 O O . SER B 1 22 ? 1.793 17.062 6.766 1 98.25 22 SER B O 1
ATOM 1253 N N . TRP B 1 23 ? 1.393 16.281 8.914 1 98.44 23 TRP B N 1
ATOM 1254 C CA . TRP B 1 23 ? 0.413 17.328 9.188 1 98.44 23 TRP B CA 1
ATOM 1255 C C . TRP B 1 23 ? 0.286 17.562 10.688 1 98.44 23 TRP B C 1
ATOM 1257 O O . TRP B 1 23 ? 0.787 16.781 11.5 1 98.44 23 TRP B O 1
ATOM 1267 N N . ASP B 1 24 ? -0.331 18.719 10.953 1 97.69 24 ASP B N 1
ATOM 1268 C CA . ASP B 1 24 ? -0.743 19.062 12.312 1 97.69 24 ASP B CA 1
ATOM 1269 C C . ASP B 1 24 ? -2.26 18.969 12.469 1 97.69 24 ASP B C 1
ATOM 1271 O O . ASP B 1 24 ? -2.99 18.969 11.477 1 97.69 24 ASP B O 1
ATOM 1275 N N . VAL B 1 25 ? -2.646 18.766 13.688 1 95.56 25 VAL B N 1
ATOM 1276 C CA . VAL B 1 25 ? -4.078 18.75 13.969 1 95.56 25 VAL B CA 1
ATOM 1277 C C . VAL B 1 25 ? -4.402 19.75 15.078 1 95.56 25 VAL B C 1
ATOM 1279 O O . VAL B 1 25 ? -3.826 19.688 16.172 1 95.56 25 VAL B O 1
ATOM 1282 N N . PRO B 1 26 ? -5.328 20.672 14.75 1 93.62 26 PRO B N 1
ATOM 1283 C CA . PRO B 1 26 ? -5.773 21.562 15.82 1 93.62 26 PRO B CA 1
ATOM 1284 C C . PRO B 1 26 ? -6.398 20.812 17 1 93.62 26 PRO B C 1
ATOM 1286 O O . PRO B 1 26 ? -6.832 19.672 16.828 1 93.62 26 PRO B O 1
ATOM 1289 N N . GLU B 1 27 ? -6.27 21.391 18.203 1 87.19 27 GLU B N 1
ATOM 1290 C CA . GLU B 1 27 ? -6.957 20.797 19.344 1 87.19 27 GLU B CA 1
ATOM 1291 C C . GLU B 1 27 ? -8.445 20.625 19.047 1 87.19 27 GLU B C 1
ATOM 1293 O O . GLU B 1 27 ? -9.055 21.438 18.344 1 87.19 27 GLU B O 1
ATOM 1298 N N . GLY B 1 28 ? -8.984 19.562 19.375 1 79.56 28 GLY B N 1
ATOM 1299 C CA . GLY B 1 28 ? -10.398 19.312 19.141 1 79.56 28 GLY B CA 1
ATOM 1300 C C . GLY B 1 28 ? -10.859 17.953 19.594 1 79.56 28 GLY B C 1
ATOM 1301 O O . GLY B 1 28 ? -10.344 17.406 20.594 1 79.56 28 GLY B O 1
ATOM 1302 N N . ASP B 1 29 ? -11.883 17.469 18.922 1 81.44 29 ASP B N 1
ATOM 1303 C CA . ASP B 1 29 ? -12.578 16.219 19.203 1 81.44 29 ASP B CA 1
ATOM 1304 C C . ASP B 1 29 ? -11.633 15.023 19.109 1 81.44 29 ASP B C 1
ATOM 1306 O O . ASP B 1 29 ? -10.5 15.156 18.625 1 81.44 29 ASP B O 1
ATOM 1310 N N . VAL B 1 30 ? -12.188 13.93 19.562 1 90.12 30 VAL B N 1
ATOM 1311 C CA . VAL B 1 30 ? -11.438 12.68 19.547 1 90.12 30 VAL B CA 1
ATOM 1312 C C . VAL B 1 30 ? -11.18 12.25 18.109 1 90.12 30 VAL B C 1
ATOM 1314 O O . VAL B 1 30 ? -12.117 12.109 17.312 1 90.12 30 VAL B O 1
ATOM 1317 N N . ILE B 1 31 ? -9.906 12.117 17.781 1 94.38 31 ILE B N 1
ATOM 1318 C CA . ILE B 1 31 ? -9.484 11.641 16.469 1 94.38 31 ILE B CA 1
ATOM 1319 C C . ILE B 1 31 ? -9.008 10.195 16.562 1 94.38 31 ILE B C 1
ATOM 1321 O O . ILE B 1 31 ? -8.172 9.867 17.422 1 94.38 31 ILE B O 1
ATOM 1325 N N . ILE B 1 32 ? -9.562 9.359 15.719 1 95.31 32 ILE B N 1
ATOM 1326 C CA . ILE B 1 32 ? -9.18 7.949 15.789 1 95.31 32 ILE B CA 1
ATOM 1327 C C . ILE B 1 32 ? -8.328 7.578 14.578 1 95.31 32 ILE B C 1
ATOM 1329 O O . ILE B 1 32 ? -7.914 6.426 14.438 1 95.31 32 ILE B O 1
ATOM 1333 N N . GLY B 1 33 ? -8.094 8.516 13.68 1 96.81 33 GLY B N 1
ATOM 1334 C CA . GLY B 1 33 ? -7.238 8.258 12.539 1 96.81 33 GLY B CA 1
ATOM 1335 C C . GLY B 1 33 ? -7.309 9.344 11.484 1 96.81 33 GLY B C 1
ATOM 1336 O O . GLY B 1 33 ? -7.762 10.461 11.766 1 96.81 33 GLY B O 1
ATOM 1337 N N . TYR B 1 34 ? -6.812 8.922 10.273 1 97.81 34 TYR B N 1
ATOM 1338 C CA . TYR B 1 34 ? -6.695 9.914 9.211 1 97.81 34 TYR B CA 1
ATOM 1339 C C . TYR B 1 34 ? -6.969 9.281 7.848 1 97.81 34 TYR B C 1
ATOM 1341 O O . TYR B 1 34 ? -6.73 8.086 7.652 1 97.81 34 TYR B O 1
ATOM 1349 N N . ALA B 1 35 ? -7.488 10.109 6.949 1 98.44 35 ALA B N 1
ATOM 1350 C CA . ALA B 1 35 ? -7.637 9.766 5.535 1 98.44 35 ALA B CA 1
ATOM 1351 C C . ALA B 1 35 ? -6.754 10.656 4.664 1 98.44 35 ALA B C 1
ATOM 1353 O O . ALA B 1 35 ? -6.801 11.883 4.773 1 98.44 35 ALA B O 1
ATOM 1354 N N . ILE B 1 36 ? -5.914 10.047 3.814 1 98.56 36 ILE B N 1
ATOM 1355 C CA . ILE B 1 36 ? -5.031 10.75 2.889 1 98.56 36 ILE B CA 1
ATOM 1356 C C . ILE B 1 36 ? -5.488 10.508 1.453 1 98.56 36 ILE B C 1
ATOM 1358 O O . ILE B 1 36 ? -5.66 9.359 1.032 1 98.56 36 ILE B O 1
ATOM 1362 N N . SER B 1 37 ? -5.754 11.617 0.766 1 98.62 37 SER B N 1
ATOM 1363 C CA . SER B 1 37 ? -6.098 11.531 -0.65 1 98.62 37 SER B CA 1
ATOM 1364 C C . SER B 1 37 ? -4.957 12.039 -1.526 1 98.62 37 SER B C 1
ATOM 1366 O O . SER B 1 37 ? -4.398 13.109 -1.273 1 98.62 37 SER B O 1
ATOM 1368 N N . GLN B 1 38 ? -4.605 11.227 -2.451 1 98.25 38 GLN B N 1
ATOM 1369 C CA . GLN B 1 38 ? -3.566 11.547 -3.424 1 98.25 38 GLN B CA 1
ATOM 1370 C C . GLN B 1 38 ? -4.094 11.43 -4.852 1 98.25 38 GLN B C 1
ATOM 1372 O O . GLN B 1 38 ? -4.672 10.406 -5.219 1 98.25 38 GLN B O 1
ATOM 1377 N N . LEU B 1 39 ? -3.891 12.492 -5.633 1 97.81 39 LEU B N 1
ATOM 1378 C CA . LEU B 1 39 ? -4.324 12.523 -7.027 1 97.81 39 LEU B CA 1
ATOM 1379 C C . LEU B 1 39 ? -3.176 12.93 -7.945 1 97.81 39 LEU B C 1
ATOM 1381 O O . LEU B 1 39 ? -2.498 13.93 -7.699 1 97.81 39 LEU B O 1
ATOM 1385 N N . ARG B 1 40 ? -2.914 12.031 -8.945 1 96.81 40 ARG B N 1
ATOM 1386 C CA . ARG B 1 40 ? -2.045 12.523 -10.008 1 96.81 40 ARG B CA 1
ATOM 1387 C C . ARG B 1 40 ? -2.711 13.664 -10.781 1 96.81 40 ARG B C 1
ATOM 1389 O O . ARG B 1 40 ? -3.893 13.578 -11.125 1 96.81 40 ARG B O 1
ATOM 1396 N N . LYS B 1 41 ? -2.029 14.656 -11.086 1 94.94 41 LYS B N 1
ATOM 1397 C CA . LYS B 1 41 ? -2.615 15.875 -11.641 1 94.94 41 LYS B CA 1
ATOM 1398 C C . LYS B 1 41 ? -3.326 15.594 -12.961 1 94.94 41 LYS B C 1
ATOM 1400 O O . LYS B 1 41 ? -4.336 16.234 -13.273 1 94.94 41 LYS B O 1
ATOM 1405 N N . ASP B 1 42 ? -2.846 14.633 -13.703 1 91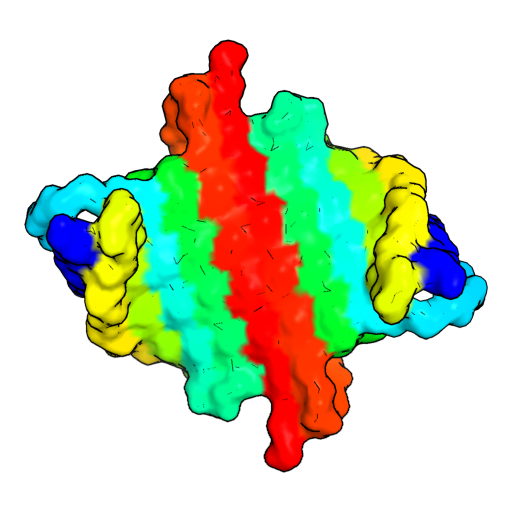.25 42 ASP B N 1
ATOM 1406 C CA . ASP B 1 42 ? -3.48 14.352 -14.984 1 91.25 42 ASP B CA 1
ATOM 1407 C C . ASP B 1 42 ? -4.691 13.438 -14.805 1 91.25 42 ASP B C 1
ATOM 1409 O O . ASP B 1 42 ? -5.363 13.094 -15.781 1 91.25 42 ASP B O 1
ATOM 1413 N N . GLY B 1 43 ? -4.906 13.016 -13.672 1 88.19 43 GLY B N 1
ATOM 1414 C CA . GLY B 1 43 ? -6.102 12.266 -13.336 1 88.19 43 GLY B CA 1
ATOM 1415 C C . GLY B 1 43 ? -5.957 10.773 -13.57 1 88.19 43 GLY B C 1
ATOM 1416 O O . GLY B 1 43 ? -6.883 10 -13.305 1 88.19 43 GLY B O 1
ATOM 1417 N N . GLN B 1 44 ? -4.824 10.242 -14.008 1 91.25 44 GLN B N 1
ATOM 1418 C CA . GLN B 1 44 ? -4.645 8.852 -14.422 1 91.25 44 GLN B CA 1
ATOM 1419 C C . GLN B 1 44 ? -4.43 7.938 -13.219 1 91.25 44 GLN B C 1
ATOM 1421 O O . GLN B 1 44 ? -4.422 6.715 -13.359 1 91.25 44 GLN B O 1
ATOM 1426 N N . MET B 1 45 ? -4.312 8.523 -12.086 1 93.31 45 MET B N 1
ATOM 1427 C CA . MET B 1 45 ? -4.066 7.746 -10.867 1 93.31 45 MET B CA 1
ATOM 1428 C C . MET B 1 45 ? -4.629 8.461 -9.641 1 93.31 45 MET B C 1
ATOM 1430 O O . MET B 1 45 ? -4.359 9.648 -9.438 1 93.31 45 MET B O 1
ATOM 1434 N N . GLN B 1 46 ? -5.453 7.809 -8.852 1 96.56 46 GLN B N 1
ATOM 1435 C CA . GLN B 1 46 ? -5.926 8.312 -7.566 1 96.56 46 GLN B CA 1
ATOM 1436 C C . GLN B 1 46 ? -5.727 7.273 -6.465 1 96.56 46 GLN B C 1
ATOM 1438 O O . GLN B 1 46 ? -5.871 6.07 -6.703 1 96.56 46 GLN B O 1
ATOM 1443 N N . ARG B 1 47 ? -5.398 7.73 -5.312 1 97.5 47 ARG B N 1
ATOM 1444 C CA . ARG B 1 47 ? -5.195 6.848 -4.168 1 97.5 47 ARG B CA 1
ATOM 1445 C C . ARG B 1 47 ? -5.855 7.41 -2.916 1 97.5 47 ARG B C 1
ATOM 1447 O O . ARG B 1 47 ? -5.805 8.617 -2.67 1 97.5 47 ARG B O 1
ATOM 1454 N N . SER B 1 48 ? -6.508 6.57 -2.168 1 97.94 48 SER B N 1
ATOM 1455 C CA . SER B 1 48 ? -7.027 6.906 -0.846 1 97.94 48 SER B CA 1
ATOM 1456 C C . SER B 1 48 ? -6.453 5.984 0.224 1 97.94 48 SER B C 1
ATOM 1458 O O . SER B 1 48 ? -6.484 4.758 0.077 1 97.94 48 SER B O 1
ATOM 1460 N N . ILE B 1 49 ? -5.906 6.543 1.19 1 97.88 49 ILE B N 1
ATOM 1461 C CA . ILE B 1 49 ? -5.383 5.801 2.33 1 97.88 49 ILE B CA 1
ATOM 1462 C C . ILE B 1 49 ? -6.148 6.18 3.594 1 97.88 49 ILE B C 1
ATOM 1464 O O . ILE B 1 49 ? -6.27 7.359 3.924 1 97.88 49 ILE B O 1
ATOM 1468 N N . ARG B 1 50 ? -6.715 5.184 4.266 1 97.69 50 ARG B N 1
ATOM 1469 C CA . ARG B 1 50 ? -7.344 5.387 5.566 1 97.69 50 ARG B CA 1
ATOM 1470 C C . ARG B 1 50 ? -6.621 4.602 6.652 1 97.69 50 ARG B C 1
ATOM 1472 O O . ARG B 1 50 ? -6.465 3.383 6.547 1 97.69 50 ARG B O 1
ATOM 1479 N N . GLU B 1 51 ? -6.145 5.34 7.543 1 95.62 51 GLU B N 1
ATOM 1480 C CA . GLU B 1 51 ? -5.527 4.758 8.734 1 95.62 51 GLU B CA 1
ATOM 1481 C C . GLU B 1 51 ? -6.395 4.988 9.969 1 95.62 51 GLU B C 1
ATOM 1483 O O . GLU B 1 51 ? -6.742 6.125 10.289 1 95.62 51 GLU B O 1
ATOM 1488 N N . VAL B 1 52 ? -6.664 3.879 10.688 1 95.5 52 VAL B N 1
ATOM 1489 C CA . VAL B 1 52 ? -7.543 4 11.844 1 95.5 52 VAL B CA 1
ATOM 1490 C C . VAL B 1 52 ? -6.859 3.42 13.078 1 95.5 52 VAL B C 1
ATOM 1492 O O . VAL B 1 52 ? -5.914 2.637 12.961 1 95.5 52 VAL B O 1
ATOM 1495 N N . ASN B 1 53 ? -7.277 3.871 14.219 1 92.25 53 ASN B N 1
ATOM 1496 C CA . ASN B 1 53 ? -6.734 3.498 15.523 1 92.25 53 ASN B CA 1
ATOM 1497 C C . ASN B 1 53 ? -5.27 3.9 15.656 1 92.25 53 ASN B C 1
ATOM 1499 O O . ASN B 1 53 ? -4.438 3.096 16.078 1 92.25 53 ASN B O 1
ATOM 1503 N N . THR B 1 54 ? -4.988 5.027 15.18 1 87.69 54 THR B N 1
ATOM 1504 C CA . THR B 1 54 ? -3.627 5.547 15.258 1 87.69 54 THR B CA 1
ATOM 1505 C C . THR B 1 54 ? -3.639 7.055 15.492 1 87.69 54 THR B C 1
ATOM 1507 O O . THR B 1 54 ? -4.602 7.738 15.141 1 87.69 54 THR B O 1
ATOM 1510 N N . THR B 1 55 ? -2.516 7.465 16.109 1 85.81 55 THR B N 1
ATOM 1511 C CA . THR B 1 55 ? -2.324 8.898 16.312 1 85.81 55 THR B CA 1
ATOM 1512 C C . THR B 1 55 ? -1.183 9.422 15.438 1 85.81 55 THR B C 1
ATOM 1514 O O . THR B 1 55 ? -0.782 10.578 15.562 1 85.81 55 THR B O 1
ATOM 1517 N N . ASN B 1 56 ? -0.73 8.539 14.578 1 87.75 56 ASN B N 1
ATOM 1518 C CA . ASN B 1 56 ? 0.335 8.969 13.68 1 87.75 56 ASN B CA 1
ATOM 1519 C C . ASN B 1 56 ? -0.115 10.117 12.781 1 87.75 56 ASN B C 1
ATOM 1521 O O . ASN B 1 56 ? -1.247 10.125 12.297 1 87.75 56 ASN B O 1
ATOM 1525 N N . ARG B 1 57 ? 0.819 11.055 12.57 1 95 57 ARG B N 1
ATOM 1526 C CA . ARG B 1 57 ? 0.47 12.234 11.797 1 95 57 ARG B CA 1
ATOM 1527 C C . ARG B 1 57 ? 1.346 12.352 10.555 1 95 57 ARG B C 1
ATOM 1529 O O . ARG B 1 57 ? 1.688 13.461 10.133 1 95 57 ARG B O 1
ATOM 1536 N N . ALA B 1 58 ? 1.799 11.242 10.18 1 95.69 58 ALA B N 1
ATOM 1537 C CA . ALA B 1 58 ? 2.566 11.164 8.938 1 95.69 58 ALA B CA 1
ATOM 1538 C C . ALA B 1 58 ? 2.268 9.859 8.188 1 95.69 58 ALA B C 1
ATOM 1540 O O . ALA B 1 58 ? 1.889 8.859 8.805 1 95.69 58 ALA B O 1
ATOM 1541 N N . CYS B 1 59 ? 2.438 9.898 6.879 1 94.38 59 CYS B N 1
ATOM 1542 C CA . CYS B 1 59 ? 2.223 8.742 6.008 1 94.38 59 CYS B CA 1
ATOM 1543 C C . CYS B 1 59 ? 3.186 8.766 4.828 1 94.38 59 CYS B C 1
ATOM 1545 O O . CYS B 1 59 ? 3.404 9.82 4.219 1 94.38 59 CYS B O 1
ATOM 1547 N N . VAL B 1 60 ? 3.684 7.609 4.492 1 92.31 60 VAL B N 1
ATOM 1548 C CA . VAL B 1 60 ? 4.539 7.504 3.312 1 92.31 60 VAL B CA 1
ATOM 1549 C C . VAL B 1 60 ? 3.703 7.07 2.109 1 92.31 60 VAL B C 1
ATOM 1551 O O . VAL B 1 60 ? 2.934 6.113 2.189 1 92.31 60 VAL B O 1
ATOM 1554 N N . LEU B 1 61 ? 3.828 7.75 1.06 1 94.25 61 LEU B N 1
ATOM 1555 C CA . LEU B 1 61 ? 3.287 7.34 -0.232 1 94.25 61 LEU B CA 1
ATOM 1556 C C . LEU B 1 61 ? 4.332 6.578 -1.041 1 94.25 61 LEU B C 1
ATOM 1558 O O . LEU B 1 61 ? 5.469 7.035 -1.177 1 94.25 61 LEU B O 1
ATOM 1562 N N . TRP B 1 62 ? 3.924 5.449 -1.514 1 88.56 62 TRP B N 1
ATOM 1563 C CA . TRP B 1 62 ? 4.844 4.609 -2.277 1 88.56 62 TRP B CA 1
ATOM 1564 C C . TRP B 1 62 ? 4.348 4.426 -3.709 1 88.56 62 TRP B C 1
ATOM 1566 O O . TRP B 1 62 ? 3.225 4.812 -4.039 1 88.56 62 TRP B O 1
ATOM 1576 N N . ASP B 1 63 ? 5.164 3.885 -4.562 1 88.62 63 ASP B N 1
ATOM 1577 C CA . ASP B 1 63 ? 4.836 3.5 -5.93 1 88.62 63 ASP B CA 1
ATOM 1578 C C . ASP B 1 63 ? 4.328 4.695 -6.73 1 88.62 63 ASP B C 1
ATOM 1580 O O . ASP B 1 63 ? 3.352 4.586 -7.477 1 88.62 63 ASP B O 1
ATOM 1584 N N . LEU B 1 64 ? 4.91 5.863 -6.469 1 93.38 64 LEU B N 1
ATOM 1585 C CA . LEU B 1 64 ? 4.633 7.039 -7.289 1 93.38 64 LEU B CA 1
ATOM 1586 C C . LEU B 1 64 ? 5.445 7.008 -8.578 1 93.38 64 LEU B C 1
ATOM 1588 O O . LEU B 1 64 ? 6.469 6.324 -8.656 1 93.38 64 LEU B O 1
ATOM 1592 N N . GLU B 1 65 ? 4.895 7.711 -9.656 1 92.5 65 GLU B N 1
ATOM 1593 C CA . GLU B 1 65 ? 5.641 7.848 -10.906 1 92.5 65 GLU B CA 1
ATOM 1594 C C . GLU B 1 65 ? 6.672 8.969 -10.812 1 92.5 65 GLU B C 1
ATOM 1596 O O . GLU B 1 65 ? 6.406 10.016 -10.219 1 92.5 65 GLU B O 1
ATOM 1601 N N . GLU B 1 66 ? 7.762 8.68 -11.406 1 93.94 66 GLU B N 1
ATOM 1602 C CA . GLU B 1 66 ? 8.805 9.703 -11.391 1 93.94 66 GLU B CA 1
ATOM 1603 C C . GLU B 1 66 ? 8.375 10.938 -12.18 1 93.94 66 GLU B C 1
ATOM 1605 O O . GLU B 1 66 ? 7.566 10.836 -13.109 1 93.94 66 GLU B O 1
ATOM 1610 N N . ASP B 1 67 ? 9.008 12.117 -11.773 1 96.31 67 ASP B N 1
ATOM 1611 C CA . ASP B 1 67 ? 8.805 13.383 -12.461 1 96.31 67 ASP B CA 1
ATOM 1612 C C . ASP B 1 67 ? 7.328 13.625 -12.758 1 96.31 67 ASP B C 1
ATOM 1614 O O . ASP B 1 67 ? 6.957 13.945 -13.891 1 96.31 67 ASP B O 1
ATOM 1618 N N . THR B 1 68 ? 6.559 13.453 -11.789 1 96.56 68 THR B N 1
ATOM 1619 C CA . THR B 1 68 ? 5.109 13.516 -11.953 1 96.56 68 THR B CA 1
ATOM 1620 C C . THR B 1 68 ? 4.473 14.367 -10.859 1 96.56 68 THR B C 1
ATOM 1622 O O . THR B 1 68 ? 4.855 14.266 -9.695 1 96.56 68 THR B O 1
ATOM 1625 N N . GLU B 1 69 ? 3.559 15.141 -11.281 1 98.12 69 GLU B N 1
ATOM 1626 C CA . GLU B 1 69 ? 2.895 16.047 -10.344 1 98.12 69 GLU B CA 1
ATOM 1627 C C . GLU B 1 69 ? 1.689 15.375 -9.688 1 98.12 69 GLU B C 1
ATOM 1629 O O . GLU B 1 69 ? 0.861 14.773 -10.375 1 98.12 69 GLU B O 1
ATOM 1634 N N . TYR B 1 70 ? 1.62 15.547 -8.375 1 98.38 70 TYR B N 1
ATOM 1635 C CA . TYR B 1 70 ? 0.516 15.023 -7.578 1 98.38 70 TYR B CA 1
ATOM 1636 C C . TYR B 1 70 ? -0.093 16.109 -6.699 1 98.38 70 TYR B C 1
ATOM 1638 O O . TYR B 1 70 ? 0.543 17.125 -6.438 1 98.38 70 TYR B O 1
ATOM 1646 N N . VAL B 1 71 ? -1.336 15.875 -6.281 1 98.69 71 VAL B N 1
ATOM 1647 C CA . VAL B 1 71 ? -2.037 16.688 -5.297 1 98.69 71 VAL B CA 1
ATOM 1648 C C . VAL B 1 71 ? -2.459 15.828 -4.109 1 98.69 71 VAL B C 1
ATOM 1650 O O . VAL B 1 71 ? -2.959 14.719 -4.289 1 98.69 71 VAL B O 1
ATOM 1653 N N . ILE B 1 72 ? -2.309 16.375 -2.881 1 98.56 72 ILE B N 1
ATOM 1654 C CA . ILE B 1 72 ? -2.699 15.586 -1.718 1 98.56 72 ILE B CA 1
ATOM 1655 C C . ILE B 1 72 ? -3.566 16.438 -0.789 1 98.56 72 ILE B C 1
ATOM 1657 O O . ILE B 1 72 ? -3.436 17.656 -0.751 1 98.56 72 ILE B O 1
ATOM 1661 N N . GLN B 1 73 ? -4.41 15.781 -0.105 1 98.75 73 GLN B N 1
ATOM 1662 C CA . GLN B 1 73 ? -5.219 16.312 0.986 1 98.75 73 GLN B CA 1
ATOM 1663 C C . GLN B 1 73 ? -5.332 15.312 2.131 1 98.75 73 GLN B C 1
ATOM 1665 O O . GLN B 1 73 ? -5.18 14.109 1.923 1 98.75 73 GLN B O 1
ATOM 1670 N N . VAL B 1 74 ? -5.566 15.859 3.322 1 98.75 74 VAL B N 1
ATOM 1671 C CA . VAL B 1 74 ? -5.695 15.016 4.504 1 98.75 74 VAL B CA 1
ATOM 1672 C C . VAL B 1 74 ? -6.977 15.367 5.258 1 98.75 74 VAL B C 1
ATOM 1674 O O . VAL B 1 74 ? -7.355 16.547 5.328 1 98.75 74 VAL B O 1
ATOM 1677 N N . GLN B 1 75 ? -7.617 14.391 5.805 1 98.62 75 GLN B N 1
ATOM 1678 C CA . GLN B 1 75 ? -8.766 14.562 6.695 1 98.62 75 GLN B CA 1
ATOM 1679 C C . GLN B 1 75 ? -8.562 13.797 8 1 98.62 75 GLN B C 1
ATOM 1681 O O . GLN B 1 75 ? -7.918 12.742 8.023 1 98.62 75 GLN B O 1
ATOM 1686 N N . SER B 1 76 ? -9.086 14.383 9.07 1 98 76 SER B N 1
ATOM 1687 C CA . SER B 1 76 ? -9.172 13.656 10.336 1 98 76 SER B CA 1
ATOM 1688 C C . SER B 1 76 ? -10.422 12.789 10.391 1 98 76 SER B C 1
ATOM 1690 O O . SER B 1 76 ? -11.492 13.195 9.914 1 98 76 SER B O 1
ATOM 1692 N N . ILE B 1 77 ? -10.273 11.633 10.992 1 97.38 77 ILE B N 1
ATOM 1693 C CA . ILE B 1 77 ? -11.406 10.734 11.195 1 97.38 77 ILE B CA 1
ATOM 1694 C C . ILE B 1 77 ? -11.812 10.734 12.664 1 97.38 77 ILE B C 1
ATOM 1696 O O . ILE B 1 77 ? -10.992 10.477 13.547 1 97.38 77 ILE B O 1
ATOM 1700 N N . GLY B 1 78 ? -13.023 11.047 12.938 1 95.56 78 GLY B N 1
ATOM 1701 C CA . GLY B 1 78 ? -13.586 10.984 14.273 1 95.56 78 GLY B CA 1
ATOM 1702 C C . GLY B 1 78 ? -14.625 9.898 14.438 1 95.56 78 GLY B C 1
ATOM 1703 O O . GLY B 1 78 ? -14.914 9.164 13.484 1 95.56 78 GLY B O 1
ATOM 1704 N N . LEU B 1 79 ? -15.18 9.836 15.672 1 92.69 79 LEU B N 1
ATOM 1705 C CA . LEU B 1 79 ? -16.172 8.812 15.984 1 92.69 79 LEU B CA 1
ATOM 1706 C C . LEU B 1 79 ? -17.469 9.055 15.203 1 92.69 79 LEU B C 1
ATOM 1708 O O . LEU B 1 79 ? -18.188 8.117 14.883 1 92.69 79 LEU B O 1
ATOM 1712 N N . ASN B 1 80 ? -17.641 10.328 14.898 1 93.12 80 ASN B N 1
ATOM 1713 C CA . ASN B 1 80 ? -18.906 10.695 14.273 1 93.12 80 ASN B CA 1
ATOM 1714 C C . ASN B 1 80 ? -18.719 11.078 12.805 1 93.12 80 ASN B C 1
ATOM 1716 O O . ASN B 1 80 ? -19.609 11.672 12.195 1 93.12 80 ASN B O 1
ATOM 1720 N N . GLY B 1 81 ? -17.578 10.922 12.258 1 94.06 81 GLY B N 1
ATOM 1721 C CA . GLY B 1 81 ? -17.344 11.234 10.852 1 94.06 81 GLY B CA 1
ATOM 1722 C C . GLY B 1 81 ? -15.992 11.852 10.594 1 94.06 81 GLY B C 1
ATOM 1723 O O . GLY B 1 81 ? -15.156 11.938 11.492 1 94.06 81 GLY B O 1
ATOM 1724 N N . GLU B 1 82 ? -15.797 12.289 9.289 1 96.56 82 GLU B N 1
ATOM 1725 C CA . GLU B 1 82 ? -14.523 12.875 8.875 1 96.56 82 GLU B CA 1
ATOM 1726 C C . GLU B 1 82 ? -14.586 14.398 8.875 1 96.56 82 GLU B C 1
ATOM 1728 O O . GLU B 1 82 ? -15.664 14.977 8.719 1 96.56 82 GLU B O 1
ATOM 1733 N N . SER B 1 83 ? -13.477 14.945 9.07 1 97.75 83 SER B N 1
ATOM 1734 C CA . SER B 1 83 ? -13.383 16.391 8.945 1 97.75 83 SER B CA 1
ATOM 1735 C C . SER B 1 83 ? -13.461 16.828 7.492 1 97.75 83 SER B C 1
ATOM 1737 O O . SER B 1 83 ? -13.43 16 6.582 1 97.75 83 SER B O 1
ATOM 1739 N N . ARG B 1 84 ? -13.594 18.172 7.336 1 96.69 84 ARG B N 1
ATOM 1740 C CA . ARG B 1 84 ? -13.305 18.703 6.008 1 96.69 84 ARG B CA 1
ATOM 1741 C C . ARG B 1 84 ? -11.867 18.406 5.598 1 96.69 84 ARG B C 1
ATOM 1743 O O . ARG B 1 84 ? -11.016 18.172 6.449 1 96.69 84 ARG B O 1
ATOM 1750 N N . ALA B 1 85 ? -11.688 18.391 4.281 1 98.5 85 ALA B N 1
ATOM 1751 C CA . ALA B 1 85 ? -10.336 18.172 3.773 1 98.5 85 ALA B CA 1
ATOM 1752 C C . ALA B 1 85 ? -9.43 19.359 4.09 1 98.5 85 ALA B C 1
ATOM 1754 O O . ALA B 1 85 ? -9.883 20.5 4.133 1 98.5 85 ALA B O 1
ATOM 1755 N N . SER B 1 86 ? -8.141 19.062 4.309 1 98.75 86 SER B N 1
ATOM 1756 C CA . SER B 1 86 ? -7.129 20.109 4.422 1 98.75 86 SER B CA 1
ATOM 1757 C C . SER B 1 86 ? -6.965 20.875 3.109 1 98.75 86 SER B C 1
ATOM 1759 O O . SER B 1 86 ? -7.531 20.484 2.088 1 98.75 86 SER B O 1
ATOM 1761 N N . LYS B 1 87 ? -6.184 21.969 3.189 1 98.19 87 LYS B N 1
ATOM 1762 C CA . LYS B 1 87 ? -5.762 22.594 1.938 1 98.19 87 LYS B CA 1
ATOM 1763 C C . LYS B 1 87 ? -5.039 21.594 1.042 1 98.19 87 LYS B C 1
ATOM 1765 O O . LYS B 1 87 ? -4.371 20.672 1.534 1 98.19 87 LYS B O 1
ATOM 1770 N N . ARG B 1 88 ? -5.152 21.797 -0.222 1 98.38 88 ARG B N 1
ATOM 1771 C CA . ARG B 1 88 ? -4.449 20.984 -1.206 1 98.38 88 ARG B CA 1
ATOM 1772 C C . ARG B 1 88 ? -2.969 21.344 -1.262 1 98.38 88 ARG B C 1
ATOM 1774 O O . ARG B 1 88 ? -2.615 22.531 -1.222 1 98.38 88 ARG B O 1
ATOM 1781 N N . VAL B 1 89 ? -2.123 20.297 -1.298 1 98.62 89 VAL B N 1
ATOM 1782 C CA . VAL B 1 89 ? -0.688 20.5 -1.471 1 98.62 89 VAL B CA 1
ATOM 1783 C C . VAL B 1 89 ? -0.218 19.797 -2.74 1 98.62 89 VAL B C 1
ATOM 1785 O O . VAL B 1 89 ? -0.496 18.609 -2.938 1 98.62 89 VAL B O 1
ATOM 1788 N N . GLN B 1 90 ? 0.387 20.531 -3.574 1 98.5 90 GLN B N 1
ATOM 1789 C CA . GLN B 1 90 ? 0.929 19.984 -4.809 1 98.5 90 GLN B CA 1
ATOM 1790 C C . GLN B 1 90 ? 2.424 19.703 -4.676 1 98.5 90 GLN B C 1
ATOM 1792 O O . GLN B 1 90 ? 3.146 20.453 -4.023 1 98.5 90 GLN B O 1
ATOM 1797 N N . PHE B 1 91 ? 2.918 18.641 -5.312 1 98.25 91 PHE B N 1
ATOM 1798 C CA . PHE B 1 91 ? 4.34 18.328 -5.375 1 98.25 91 PHE B CA 1
ATOM 1799 C C . PHE B 1 91 ? 4.668 17.531 -6.637 1 98.25 91 PHE B C 1
ATOM 1801 O O . PHE B 1 91 ? 3.779 16.938 -7.246 1 98.25 91 PHE B O 1
ATOM 1808 N N . ARG B 1 92 ? 5.879 17.594 -7.031 1 97.69 92 ARG B N 1
ATOM 1809 C CA . ARG B 1 92 ? 6.383 16.812 -8.156 1 97.69 92 ARG B CA 1
ATOM 1810 C C . ARG B 1 92 ? 7.488 15.859 -7.719 1 97.69 92 ARG B C 1
ATOM 1812 O O . ARG B 1 92 ? 8.43 16.266 -7.027 1 97.69 92 ARG B O 1
ATOM 1819 N N . THR B 1 93 ? 7.34 14.539 -8.047 1 97.5 93 THR B N 1
ATOM 1820 C CA . THR B 1 93 ? 8.391 13.57 -7.723 1 97.5 93 THR B CA 1
ATOM 1821 C C . THR B 1 93 ? 9.648 13.844 -8.539 1 97.5 93 THR B C 1
ATOM 1823 O O . THR B 1 93 ? 9.578 14.469 -9.602 1 97.5 93 THR B O 1
ATOM 1826 N N . LEU B 1 94 ? 10.727 13.305 -7.953 1 95.94 94 LEU B N 1
ATOM 1827 C CA . LEU B 1 94 ? 12.008 13.539 -8.609 1 95.94 94 LEU B CA 1
ATOM 1828 C C . LEU B 1 94 ? 12.18 12.617 -9.812 1 95.94 94 LEU B C 1
ATOM 1830 O O . LEU B 1 94 ? 11.477 11.609 -9.93 1 95.94 94 LEU B O 1
ATOM 1834 N N . LYS B 1 95 ? 13.055 13.055 -10.703 1 93 95 LYS B N 1
ATOM 1835 C CA . LYS B 1 95 ? 13.477 12.141 -11.758 1 93 95 LYS B CA 1
ATOM 1836 C C . LYS B 1 95 ? 14.492 11.125 -11.234 1 93 95 LYS B C 1
ATOM 1838 O O . LYS B 1 95 ? 15.336 11.461 -10.406 1 93 95 LYS B O 1
ATOM 1843 N N . GLU B 1 96 ? 14.391 9.844 -11.625 1 84.94 96 GLU B N 1
ATOM 1844 C CA . GLU B 1 96 ? 15.281 8.789 -11.148 1 84.94 96 GLU B CA 1
ATOM 1845 C C . GLU B 1 96 ? 16.75 9.188 -11.328 1 84.94 96 GLU B C 1
ATOM 1847 O O . GLU B 1 96 ? 17.594 8.797 -10.531 1 84.94 96 GLU B O 1
ATOM 1852 N N . THR B 1 97 ? 17.172 9.812 -12.328 1 79.06 97 THR B N 1
ATOM 1853 C CA . THR B 1 97 ? 18.531 10.266 -12.547 1 79.06 97 THR B CA 1
ATOM 1854 C C . THR B 1 97 ? 18.922 11.352 -11.547 1 79.06 97 THR B C 1
ATOM 1856 O O . THR B 1 97 ? 20.094 11.609 -11.328 1 79.06 97 THR B O 1
ATOM 1859 N N . ASP B 1 98 ? 18.078 12.055 -11.172 1 60.44 98 ASP B N 1
ATOM 1860 C CA . ASP B 1 98 ? 18.344 13.148 -10.25 1 60.44 98 ASP B CA 1
ATOM 1861 C C . ASP B 1 98 ? 18.969 12.641 -8.953 1 60.44 98 ASP B C 1
ATOM 1863 O O . ASP B 1 98 ? 19.391 13.43 -8.109 1 60.44 98 ASP B O 1
ATOM 1867 N N . TRP B 1 99 ? 19.141 11.336 -9.023 1 52.31 99 TRP B N 1
ATOM 1868 C CA . TRP B 1 99 ? 19.859 10.914 -7.828 1 52.31 99 TRP B CA 1
ATOM 1869 C C . TRP B 1 99 ? 21.328 11.328 -7.898 1 52.31 99 TRP B C 1
ATOM 1871 O O . TRP B 1 99 ? 22.062 10.875 -8.781 1 52.31 99 TRP B O 1
ATOM 1881 N N . VAL B 1 100 ? 21.75 12.539 -7.945 1 44.19 100 VAL B N 1
ATOM 1882 C CA . VAL B 1 100 ? 23.125 12.969 -7.824 1 44.19 100 VAL B CA 1
ATOM 1883 C C . VAL B 1 100 ? 23.75 12.375 -6.562 1 44.19 100 VAL B C 1
ATOM 1885 O O . VAL B 1 100 ? 23.25 12.594 -5.457 1 44.19 100 VAL B O 1
ATOM 1888 N N . PRO B 1 101 ? 24.531 11.352 -6.719 1 42.72 101 PRO B N 1
ATOM 1889 C CA . PRO B 1 101 ? 25.406 11.148 -5.562 1 42.72 101 PRO B CA 1
ATOM 1890 C C . PRO B 1 101 ? 26.031 12.453 -5.055 1 42.72 101 PRO B C 1
ATOM 1892 O O . PRO B 1 101 ? 26.688 13.164 -5.816 1 42.72 101 PRO B O 1
ATOM 1895 N N . SER B 1 102 ? 25.266 13.367 -4.434 1 37.44 102 SER B N 1
ATOM 1896 C CA . SER B 1 102 ? 26.062 14.484 -3.916 1 37.44 102 SER B CA 1
ATOM 1897 C C . SER B 1 102 ? 27.391 14.008 -3.365 1 37.44 102 SER B C 1
ATOM 1899 O O . SER B 1 102 ? 27.438 13.164 -2.469 1 37.44 102 SER B O 1
ATOM 1901 N N . ASN B 1 103 ? 28.453 13.961 -4.117 1 34.12 103 ASN B N 1
ATOM 1902 C CA . ASN B 1 103 ? 29.781 13.977 -3.521 1 34.12 103 ASN B CA 1
ATOM 1903 C C . ASN B 1 103 ? 29.828 14.828 -2.26 1 34.12 103 ASN B C 1
ATOM 1905 O O . ASN B 1 103 ? 30.906 15.164 -1.768 1 34.12 103 ASN B O 1
ATOM 1909 N N . SER B 1 104 ? 29.156 16.016 -2.23 1 35.06 104 SER B N 1
ATOM 1910 C CA . SER B 1 104 ? 29.5 16.906 -1.117 1 35.06 104 SER B CA 1
ATOM 1911 C C . SER B 1 104 ? 29.359 16.172 0.219 1 35.06 104 SER B C 1
ATOM 1913 O O . SER B 1 104 ? 28.5 15.32 0.388 1 35.06 104 SER B O 1
ATOM 1915 N N . SER B 1 105 ? 30.484 16.25 1.129 1 33.56 105 SER B N 1
ATO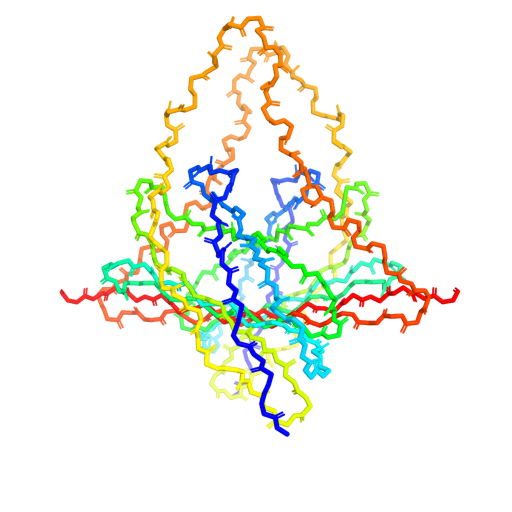M 1916 C CA . SER B 1 105 ? 30.75 15.852 2.512 1 33.56 105 SER B CA 1
ATOM 1917 C C . SER B 1 105 ? 29.5 16 3.375 1 33.56 105 SER B C 1
ATOM 1919 O O . SER B 1 105 ? 29.516 15.695 4.57 1 33.56 105 SER B O 1
ATOM 1921 N N . ASN B 1 106 ? 28.828 17.219 3.186 1 29.3 106 ASN B N 1
ATOM 1922 C CA . ASN B 1 106 ? 27.938 17.328 4.336 1 29.3 106 ASN B CA 1
ATOM 1923 C C . ASN B 1 106 ? 26.906 16.188 4.363 1 29.3 106 ASN B C 1
ATOM 1925 O O . ASN B 1 106 ? 26.078 16.078 3.465 1 29.3 106 ASN B O 1
ATOM 1929 N N . LYS B 1 107 ? 27.375 15.094 4.816 1 33 107 LYS B N 1
ATOM 1930 C CA . LYS B 1 107 ? 26.734 13.859 5.273 1 33 107 LYS B CA 1
ATOM 1931 C C . LYS B 1 107 ? 25.312 14.109 5.727 1 33 107 LYS B C 1
ATOM 1933 O O . LYS B 1 107 ? 24.781 13.375 6.57 1 33 107 LYS B O 1
ATOM 1938 N N . ASP B 1 108 ? 24.875 15.43 5.668 1 29.47 108 ASP B N 1
ATOM 1939 C CA . ASP B 1 108 ? 23.531 15.477 6.262 1 29.47 108 ASP B CA 1
ATOM 1940 C C . ASP B 1 108 ? 22.516 14.789 5.359 1 29.47 108 ASP B C 1
ATOM 1942 O O . ASP B 1 108 ? 21.875 15.438 4.527 1 29.47 108 ASP B O 1
ATOM 1946 N N . ASP B 1 109 ? 22.922 14.008 4.539 1 31.7 109 ASP B N 1
ATOM 1947 C CA . ASP B 1 109 ? 21.953 13.219 3.787 1 31.7 109 ASP B CA 1
ATOM 1948 C C . ASP B 1 109 ? 20.656 13.039 4.574 1 31.7 109 ASP B C 1
ATOM 1950 O O . ASP B 1 109 ? 20.688 12.633 5.738 1 31.7 109 ASP B O 1
ATOM 1954 N N . PRO B 1 110 ? 19.656 13.844 4.25 1 33.47 110 PRO B N 1
ATOM 1955 C CA . PRO B 1 110 ? 18.484 13.523 5.07 1 33.47 110 PRO B CA 1
ATOM 1956 C C . PRO B 1 110 ? 18.281 12.023 5.246 1 33.47 110 PRO B C 1
ATOM 1958 O O . PRO B 1 110 ? 18.406 11.266 4.281 1 33.47 110 PRO B O 1
ATOM 1961 N N . THR B 1 111 ? 18.906 11.438 6.195 1 30.41 111 THR B N 1
ATOM 1962 C CA . THR B 1 111 ? 18.516 10.125 6.707 1 30.41 111 THR B CA 1
ATOM 1963 C C . THR B 1 111 ? 17.094 9.781 6.281 1 30.41 111 THR B C 1
ATOM 1965 O O . THR B 1 111 ? 16.172 10.555 6.508 1 30.41 111 THR B O 1
ATOM 1968 N N . VAL B 1 112 ? 17 9.258 5.027 1 35.66 112 VAL B N 1
ATOM 1969 C CA . VAL B 1 112 ? 15.711 8.586 4.895 1 35.66 112 VAL B CA 1
ATOM 1970 C C . VAL B 1 112 ? 15.203 8.172 6.273 1 35.66 112 VAL B C 1
ATOM 1972 O O . VAL B 1 112 ? 15.789 7.293 6.918 1 35.66 112 VAL B O 1
ATOM 1975 N N . GLN B 1 113 ? 15 9.086 7.098 1 33.44 113 GLN B N 1
ATOM 1976 C CA . GLN B 1 113 ? 14.266 8.602 8.258 1 33.44 113 GLN B CA 1
ATOM 1977 C C . GLN B 1 113 ? 13.32 7.465 7.875 1 33.44 113 GLN B C 1
ATOM 1979 O O . GLN B 1 113 ? 12.438 7.641 7.035 1 33.44 113 GLN B O 1
ATOM 1984 N N . GLU B 1 114 ? 13.922 6.348 7.605 1 37.28 114 GLU B N 1
ATOM 1985 C CA . GLU B 1 114 ? 13.023 5.191 7.625 1 37.28 114 GLU B CA 1
ATOM 1986 C C . GLU B 1 114 ? 11.766 5.488 8.438 1 37.28 114 GLU B C 1
ATOM 1988 O O . GLU B 1 114 ? 11.852 5.793 9.625 1 37.28 114 GLU B O 1
ATOM 1993 N N . MET B 1 115 ? 11.055 6.469 8 1 39.41 115 MET B N 1
ATOM 1994 C CA . MET B 1 115 ? 9.797 6.324 8.727 1 39.41 115 MET B CA 1
ATOM 1995 C C . MET B 1 115 ? 9.609 4.891 9.219 1 39.41 115 MET B C 1
ATOM 1997 O O . MET B 1 115 ? 9.359 3.988 8.414 1 39.41 115 MET B O 1
ATOM 2001 N N . ASN B 1 116 ? 10.68 4.316 9.734 1 41.5 116 ASN B N 1
ATOM 2002 C CA . ASN B 1 116 ? 10.492 3.098 10.508 1 41.5 116 ASN B CA 1
ATOM 2003 C C . ASN B 1 116 ? 9.094 3.033 11.125 1 41.5 116 ASN B C 1
ATOM 2005 O O . ASN B 1 116 ? 8.711 3.918 11.891 1 41.5 116 ASN B O 1
ATOM 2009 N N . ARG B 1 117 ? 8.289 2.533 10.367 1 47 117 ARG B N 1
ATOM 2010 C CA . ARG B 1 117 ? 7.027 2.068 10.938 1 47 117 ARG B CA 1
ATOM 2011 C C . ARG B 1 117 ? 7.223 1.593 12.375 1 47 117 ARG B C 1
ATOM 2013 O O . ARG B 1 117 ? 6.637 0.587 12.781 1 47 117 ARG B O 1
ATOM 2020 N N . ASN B 1 118 ? 8.398 1.881 12.977 1 48.97 118 ASN B N 1
ATOM 2021 C CA . ASN B 1 118 ? 8.234 1.518 14.383 1 48.97 118 ASN B CA 1
ATOM 2022 C C . ASN B 1 118 ? 7.059 2.25 15.016 1 48.97 118 ASN B C 1
ATOM 2024 O O . ASN B 1 118 ? 7.223 3.354 15.547 1 48.97 118 ASN B O 1
ATOM 2028 N N . LEU B 1 119 ? 6.055 2.193 14.297 1 57.34 119 LEU B N 1
ATOM 2029 C CA . LEU B 1 119 ? 4.918 2.639 15.094 1 57.34 119 LEU B CA 1
ATOM 2030 C C . LEU B 1 119 ? 4.887 1.922 16.438 1 57.34 119 LEU B C 1
ATOM 2032 O O . LEU B 1 119 ? 4.656 0.712 16.5 1 57.34 119 LEU B O 1
ATOM 2036 N N . PRO B 1 120 ? 5.629 2.512 17.344 1 63.12 120 PRO B N 1
ATOM 2037 C CA . PRO B 1 120 ? 5.543 1.82 18.625 1 63.12 120 PRO B CA 1
ATOM 2038 C C . PRO B 1 120 ? 4.113 1.449 19 1 63.12 120 PRO B C 1
ATOM 2040 O O . PRO B 1 120 ? 3.354 2.301 19.484 1 63.12 120 PRO B O 1
ATOM 2043 N N . LEU B 1 121 ? 3.715 0.354 18.453 1 72.75 121 LEU B N 1
ATOM 2044 C CA . LEU B 1 121 ? 2.402 -0.113 18.891 1 72.75 121 LEU B CA 1
ATOM 2045 C C . LEU B 1 121 ? 2.443 -0.564 20.344 1 72.75 121 LEU B C 1
ATOM 2047 O O . LEU B 1 121 ? 3.398 -1.219 20.781 1 72.75 121 LEU B O 1
ATOM 2051 N N . GLN B 1 122 ? 1.605 0.104 21.078 1 78 122 GLN B 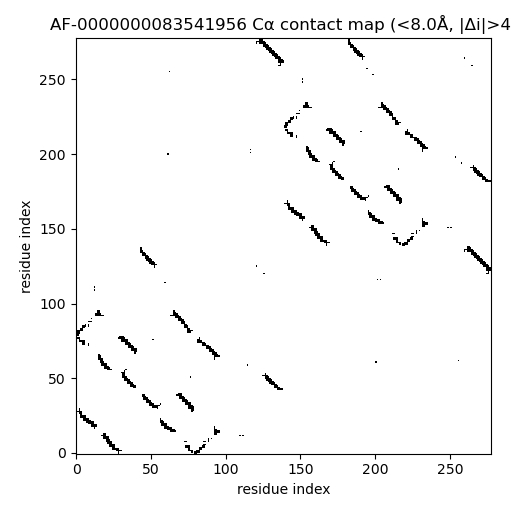N 1
ATOM 2052 C CA . GLN B 1 122 ? 1.443 -0.373 22.453 1 78 122 GLN B CA 1
ATOM 2053 C C . GLN B 1 122 ? 0.725 -1.719 22.484 1 78 122 GLN B C 1
ATOM 2055 O O . GLN B 1 122 ? 0.053 -2.094 21.516 1 78 122 GLN B O 1
ATOM 2060 N N . THR B 1 123 ? 0.973 -2.434 23.562 1 80.19 123 THR B N 1
ATOM 2061 C CA . THR B 1 123 ? 0.297 -3.715 23.734 1 80.19 123 THR B CA 1
ATOM 2062 C C . THR B 1 123 ? -1.208 -3.562 23.531 1 80.19 123 THR B C 1
ATOM 2064 O O . THR B 1 123 ? -1.826 -2.658 24.094 1 80.19 123 THR B O 1
ATOM 2067 N N . GLY B 1 124 ? -1.723 -4.348 22.719 1 81 124 GLY B N 1
ATOM 2068 C CA . GLY B 1 124 ? -3.156 -4.367 22.484 1 81 124 GLY B CA 1
ATOM 2069 C C . GLY B 1 124 ? -3.6 -3.379 21.422 1 81 124 GLY B C 1
ATOM 2070 O O . GLY B 1 124 ? -4.785 -3.303 21.094 1 81 124 GLY B O 1
ATOM 2071 N N . GLU B 1 125 ? -2.699 -2.605 20.969 1 84.31 125 GLU B N 1
ATOM 2072 C CA . GLU B 1 125 ? -3.047 -1.637 19.938 1 84.31 125 GLU B CA 1
ATOM 2073 C C . GLU B 1 125 ? -3.076 -2.289 18.562 1 84.31 125 GLU B C 1
ATOM 2075 O O . GLU B 1 125 ? -2.232 -3.131 18.25 1 84.31 125 GLU B O 1
ATOM 2080 N N . MET B 1 126 ? -4.176 -1.968 17.922 1 92 126 MET B N 1
ATOM 2081 C CA . MET B 1 126 ? -4.336 -2.48 16.562 1 92 126 MET B CA 1
ATOM 2082 C C . MET B 1 126 ? -4.5 -1.339 15.562 1 92 126 MET B C 1
ATOM 2084 O O . MET B 1 126 ? -5.383 -0.494 15.719 1 92 126 MET B O 1
ATOM 2088 N N . ILE B 1 127 ? -3.613 -1.261 14.633 1 92.19 127 ILE B N 1
ATOM 2089 C CA . ILE B 1 127 ? -3.727 -0.27 13.57 1 92.19 127 ILE B CA 1
ATOM 2090 C C . ILE B 1 127 ? -4.281 -0.929 12.305 1 92.19 127 ILE B C 1
ATOM 2092 O O . ILE B 1 127 ? -3.869 -2.033 11.945 1 92.19 127 ILE B O 1
ATOM 2096 N N . ILE B 1 128 ? -5.223 -0.34 11.633 1 95.94 128 ILE B N 1
ATOM 2097 C CA . ILE B 1 128 ? -5.773 -0.803 10.367 1 95.94 128 ILE B CA 1
ATOM 2098 C C . ILE B 1 128 ? -5.543 0.252 9.289 1 95.94 128 ILE B C 1
ATOM 2100 O O . ILE B 1 128 ? -5.906 1.418 9.461 1 95.94 128 ILE B O 1
ATOM 2104 N N . ILE B 1 129 ? -4.965 -0.075 8.203 1 96.38 129 ILE B N 1
ATOM 2105 C CA . ILE B 1 129 ? -4.75 0.806 7.059 1 96.38 129 ILE B CA 1
ATOM 2106 C C . ILE B 1 129 ? -5.441 0.228 5.828 1 96.38 129 ILE B C 1
ATOM 2108 O O . ILE B 1 129 ? -5.16 -0.901 5.422 1 96.38 129 ILE B O 1
ATOM 2112 N N . VAL B 1 130 ? -6.371 0.971 5.242 1 98.19 130 VAL B N 1
ATOM 2113 C CA . VAL B 1 130 ? -7.02 0.604 3.99 1 98.19 130 VAL B CA 1
ATOM 2114 C C . VAL B 1 130 ? -6.574 1.55 2.879 1 98.19 130 VAL B C 1
ATOM 2116 O O . VAL B 1 130 ? -6.707 2.77 3.002 1 98.19 130 VAL B O 1
ATOM 2119 N N . THR B 1 131 ? -6.008 0.973 1.847 1 97.81 131 THR B N 1
ATOM 2120 C CA . THR B 1 131 ? -5.59 1.744 0.682 1 97.81 131 THR B CA 1
ATOM 2121 C C . THR B 1 131 ? -6.359 1.307 -0.561 1 97.81 131 THR B C 1
ATOM 2123 O O . THR B 1 131 ? -6.449 0.113 -0.855 1 97.81 131 THR B O 1
ATOM 2126 N N . VAL B 1 132 ? -6.953 2.236 -1.25 1 98.31 132 VAL B N 1
ATOM 2127 C CA . VAL B 1 132 ? -7.566 1.996 -2.551 1 98.31 132 VAL B CA 1
ATOM 2128 C C . VAL B 1 132 ? -6.824 2.785 -3.627 1 98.31 132 VAL B C 1
ATOM 2130 O O . VAL B 1 132 ? -6.734 4.016 -3.555 1 98.31 132 VAL B O 1
ATOM 2133 N N . LEU B 1 133 ? -6.262 2.131 -4.57 1 97.06 133 LEU B N 1
ATOM 2134 C CA . LEU B 1 133 ? -5.57 2.734 -5.707 1 97.06 133 LEU B CA 1
ATOM 2135 C C . LEU B 1 133 ? -6.32 2.457 -7.008 1 97.06 133 LEU B C 1
ATOM 2137 O O . LEU B 1 133 ? -6.676 1.311 -7.289 1 97.06 133 LEU B O 1
ATOM 2141 N N . ILE B 1 134 ? -6.617 3.48 -7.711 1 95.88 134 ILE B N 1
ATOM 2142 C CA . ILE B 1 134 ? -7.27 3.391 -9.016 1 95.88 134 ILE B CA 1
ATOM 2143 C C . ILE B 1 134 ? -6.367 4 -10.086 1 95.88 134 ILE B C 1
ATOM 2145 O O . ILE B 1 134 ? -5.918 5.141 -9.953 1 95.88 134 ILE B O 1
ATOM 2149 N N . MET B 1 135 ? -6.148 3.232 -11.078 1 94.19 135 MET B N 1
ATOM 2150 C CA . MET B 1 135 ? -5.359 3.684 -12.227 1 94.19 135 MET B CA 1
ATOM 2151 C C . MET B 1 135 ? -6.152 3.539 -13.523 1 94.19 135 MET B C 1
ATOM 2153 O O . MET B 1 135 ? -6.855 2.547 -13.719 1 94.19 135 MET B O 1
ATOM 2157 N N . TRP B 1 136 ? -5.996 4.559 -14.336 1 90.81 136 TRP B N 1
ATOM 2158 C CA . TRP B 1 136 ? -6.742 4.488 -15.586 1 90.81 136 TRP B CA 1
ATOM 2159 C C . TRP B 1 136 ? -5.965 5.141 -16.719 1 90.81 136 TRP B C 1
ATOM 2161 O O . TRP B 1 136 ? -5.203 6.086 -16.5 1 90.81 136 TRP B O 1
ATOM 2171 N N . ALA B 1 137 ? -5.973 4.457 -17.844 1 85.88 137 ALA B N 1
ATOM 2172 C CA . ALA B 1 137 ? -5.418 5.035 -19.062 1 85.88 137 ALA B CA 1
ATOM 2173 C C . ALA B 1 137 ? -6.508 5.711 -19.891 1 85.88 137 ALA B C 1
ATOM 2175 O O . ALA B 1 137 ? -7.418 5.043 -20.391 1 85.88 137 ALA B O 1
ATOM 2176 N N . GLY B 1 138 ? -6.605 7.012 -19.797 1 75.88 138 GLY B N 1
ATOM 2177 C CA . GLY B 1 138 ? -7.59 7.785 -20.531 1 75.88 138 GLY B CA 1
ATOM 2178 C C . GLY B 1 138 ? -7.371 7.75 -22.031 1 75.88 138 GLY B C 1
ATOM 2179 O O . GLY B 1 138 ? -6.328 7.297 -22.5 1 75.88 138 GLY B O 1
ATOM 2180 N N . LYS B 1 139 ? -8.414 8.172 -22.891 1 63.38 139 LYS B N 1
ATOM 2181 C CA . LYS B 1 139 ? -8.383 8.336 -24.344 1 63.38 139 LYS B CA 1
ATOM 2182 C C . LYS B 1 139 ? -7.434 9.453 -24.75 1 63.38 139 LYS B C 1
ATOM 2184 O O . LYS B 1 139 ? -7.199 10.391 -23.984 1 63.38 139 LYS B O 1
#

Secondary structure (DSSP, 8-state):
-PPPPPEEEEEES--SS-EEEEEE--S-S-EEEEEEEEEETTSSEEEEEEEES----EEEE-SPPTT-EEEEEEEEEETTEEPPPPPPEEEEPPPGGG------S---------------PPTT-EEEEEEEEEEE---/-PPPPPEEEEEES--SS-EEEEEE--S-S-EEEEEEEEEETTSSEEEEEEEES----EEEE-SPPTT-EEEEEEEEEETTEEPPPPPPEEEEPPPGGG------S---------------PPTT-EEEEEEEEEEE---